Protein AF-A0A978S138-F1 (afdb_monomer)

Mean predicted aligned error: 17.94 Å

Sequence (225 aa):
MASTPKACGDDLESTIGQMLPQLPAYANRAFHRRRPPQEPYTPTYVILAGKPEFEPLPIGDWGTGGSVGSVGSVGSVGSNLPPLPPPPTPLPPPPLPPTLPVLPPYPVDMRVPQWSGGTSVPRSSEAEPPSPSPPRVPTGETGEPQQAFITTLERQYTPNGVVFLQRFHWLFLTKVADGWELVQMFSIQGPTQAGQPPTPPEESRDSFIGEAIRSWLQDCRSQSQ

Radius of gyration: 27.27 Å; Cα contacts (8 Å, |Δi|>4): 266; chains: 1; bounding box: 67×90×44 Å

Nearest PDB structures (foldseek):
  6of9-assembly1_F-2  TM=4.956E-01  e=4.870E-01  Chlamydomonas reinhardtii
  3e99-assembly1_A  TM=6.982E-01  e=9.010E+00  Burkholderia mallei ATCC 23344
  5mn2-assembly2_C  TM=5.214E-01  e=6.690E+00  synthetic construct
  6yr8-assembly1_B  TM=5.523E-01  e=7.998E+00  Homo sapiens

Solvent-accessible surface area (backbone atoms only — not comparable to full-atom values): 14635 Å² total; per-residue (Å²): 134,84,77,74,80,67,65,57,37,98,48,68,67,52,35,50,66,63,41,36,84,48,42,29,62,37,22,39,52,34,40,65,73,63,63,66,96,68,73,94,79,61,55,64,38,49,73,43,51,51,78,73,44,68,72,81,76,81,78,69,78,88,77,72,89,81,77,89,75,83,78,78,91,73,82,93,73,84,88,81,76,78,82,77,78,79,79,80,77,82,75,80,80,77,81,79,76,80,82,72,81,81,75,78,81,78,83,87,76,82,80,76,81,84,85,81,81,91,74,89,75,81,86,70,82,83,71,78,76,81,73,81,72,74,81,78,72,76,91,56,94,64,43,78,74,41,62,41,35,40,36,36,40,32,43,34,50,48,98,91,44,81,47,73,45,46,37,39,36,44,38,31,32,26,51,50,99,73,41,62,43,76,78,46,27,36,32,28,48,51,55,85,48,94,90,50,74,63,48,76,77,37,88,32,43,88,36,42,58,30,44,15,52,46,50,50,42,50,55,33,41,66,62,63,112

Structure (mmCIF, N/CA/C/O backbone):
data_AF-A0A978S138-F1
#
_entry.id   AF-A0A978S138-F1
#
loop_
_atom_site.group_PDB
_atom_site.id
_atom_site.type_symbol
_atom_site.label_atom_id
_atom_site.label_alt_id
_atom_site.label_comp_id
_atom_site.label_asym_id
_atom_site.label_entity_id
_atom_site.label_seq_id
_atom_site.pdbx_PDB_ins_code
_atom_site.Cartn_x
_atom_site.Cartn_y
_atom_site.Cartn_z
_atom_site.occupancy
_atom_site.B_iso_or_equiv
_atom_site.auth_seq_id
_atom_site.auth_comp_id
_atom_site.auth_asym_id
_atom_site.auth_atom_id
_atom_site.pdbx_PDB_model_num
ATOM 1 N N . MET A 1 1 ? 17.088 -8.341 20.989 1.00 32.94 1 MET A N 1
ATOM 2 C CA . MET A 1 1 ? 16.383 -7.074 21.271 1.00 32.94 1 MET A CA 1
ATOM 3 C C . MET A 1 1 ? 14.915 -7.325 20.985 1.00 32.94 1 MET A C 1
ATOM 5 O O . MET A 1 1 ? 14.590 -7.625 19.845 1.00 32.94 1 MET A O 1
ATOM 9 N N . ALA A 1 2 ? 14.075 -7.372 22.019 1.00 35.91 2 ALA A N 1
ATOM 10 C CA . ALA A 1 2 ? 12.653 -7.656 21.863 1.00 35.91 2 ALA A CA 1
ATOM 11 C C . ALA A 1 2 ? 11.969 -6.432 21.241 1.00 35.91 2 ALA A C 1
ATOM 13 O O . ALA A 1 2 ? 12.009 -5.347 21.816 1.00 35.91 2 ALA A O 1
ATOM 14 N N . SER A 1 3 ? 11.406 -6.609 20.045 1.00 43.44 3 SER A N 1
ATOM 15 C CA . SER A 1 3 ? 10.458 -5.666 19.453 1.00 43.44 3 SER A CA 1
ATOM 16 C C . SER A 1 3 ? 9.286 -5.539 20.418 1.00 43.44 3 SER A C 1
ATOM 18 O O . SER A 1 3 ? 8.632 -6.540 20.703 1.00 43.44 3 SER A O 1
ATOM 20 N N . THR A 1 4 ? 9.035 -4.345 20.945 1.00 48.78 4 THR A N 1
ATOM 21 C CA . THR A 1 4 ? 7.819 -4.054 21.708 1.00 48.78 4 THR A CA 1
ATOM 22 C C . THR A 1 4 ? 6.594 -4.466 20.882 1.00 48.78 4 THR A C 1
ATOM 24 O O . THR A 1 4 ? 6.585 -4.216 19.671 1.00 48.78 4 THR A O 1
ATOM 27 N N . PRO A 1 5 ? 5.580 -5.114 21.487 1.00 48.50 5 PRO A N 1
ATOM 28 C CA . PRO A 1 5 ? 4.337 -5.408 20.792 1.00 48.50 5 PRO A CA 1
ATOM 29 C C . PRO A 1 5 ? 3.705 -4.072 20.413 1.00 48.50 5 PRO A C 1
ATOM 31 O O . PRO A 1 5 ? 3.407 -3.235 21.268 1.00 48.50 5 PRO A O 1
ATOM 34 N N . LYS A 1 6 ? 3.602 -3.824 19.110 1.00 56.72 6 LYS A N 1
ATOM 35 C CA . LYS A 1 6 ? 2.987 -2.608 18.605 1.00 56.72 6 LYS A CA 1
ATOM 36 C C . LYS A 1 6 ? 1.482 -2.822 18.713 1.00 56.72 6 LYS A C 1
ATOM 38 O O . LYS A 1 6 ? 0.931 -3.604 17.947 1.00 56.72 6 LYS A O 1
ATOM 43 N N . ALA A 1 7 ? 0.848 -2.193 19.700 1.00 64.94 7 ALA A N 1
ATOM 44 C CA . ALA A 1 7 ? -0.607 -2.160 19.770 1.00 64.94 7 ALA A CA 1
ATOM 45 C C . ALA A 1 7 ? -1.143 -1.645 18.426 1.00 64.94 7 ALA A C 1
ATOM 47 O O . ALA A 1 7 ? -0.632 -0.641 17.908 1.00 64.94 7 ALA A O 1
ATOM 48 N N . CYS A 1 8 ? -2.131 -2.336 17.851 1.00 75.12 8 CYS A N 1
ATOM 49 C CA . CYS A 1 8 ? -2.844 -1.806 16.695 1.00 75.12 8 CYS A CA 1
ATOM 50 C C . CYS A 1 8 ? -3.391 -0.439 17.048 1.00 75.12 8 CYS A C 1
ATOM 52 O O . CYS A 1 8 ? -4.001 -0.289 18.101 1.00 75.12 8 CYS A O 1
ATOM 54 N N . GLY A 1 9 ? -3.117 0.551 16.200 1.00 73.81 9 GLY A N 1
ATOM 55 C CA . GLY A 1 9 ? -3.527 1.923 16.465 1.00 73.81 9 GLY A CA 1
ATOM 56 C C . GLY A 1 9 ? -5.018 2.014 16.793 1.00 73.81 9 GLY A C 1
ATOM 57 O O . GLY A 1 9 ? -5.844 1.394 16.123 1.00 73.81 9 GLY A O 1
ATOM 58 N N . ASP A 1 10 ? -5.354 2.811 17.809 1.00 80.94 10 ASP A N 1
ATOM 59 C CA . ASP A 1 10 ? -6.745 3.049 18.213 1.00 80.94 10 ASP A CA 1
ATOM 60 C C . ASP A 1 10 ? -7.540 3.783 17.115 1.00 80.94 10 ASP A C 1
ATOM 62 O O . ASP A 1 10 ? -8.762 3.625 16.984 1.00 80.94 10 ASP A O 1
ATOM 66 N N . ASP A 1 11 ? -6.838 4.573 16.303 1.00 89.88 11 ASP A N 1
ATOM 67 C CA . ASP A 1 11 ? -7.345 5.348 15.176 1.00 89.88 11 ASP A CA 1
ATOM 68 C C . ASP A 1 11 ? -6.735 4.901 13.829 1.00 89.88 11 ASP A C 1
ATOM 70 O O . ASP A 1 11 ? -5.778 4.112 13.761 1.00 89.88 11 ASP A O 1
ATOM 74 N N . LEU A 1 12 ? -7.334 5.382 12.734 1.00 91.75 12 LEU A N 1
ATOM 75 C CA . LEU A 1 12 ? -6.954 5.000 11.376 1.00 91.75 12 LEU A CA 1
ATOM 76 C C . LEU A 1 12 ? -5.556 5.506 11.008 1.00 91.75 12 LEU A C 1
ATOM 78 O O . LEU A 1 12 ? -4.779 4.764 10.407 1.00 91.75 12 LEU A O 1
ATOM 82 N N . GLU A 1 13 ? -5.230 6.748 11.358 1.00 91.38 13 GLU A N 1
ATOM 83 C CA . GLU A 1 13 ? -3.964 7.378 10.988 1.00 91.38 13 GLU A CA 1
ATOM 84 C C . GLU A 1 13 ? -2.793 6.639 11.629 1.00 91.38 13 GLU A C 1
ATOM 86 O O . GLU A 1 13 ? -1.847 6.253 10.934 1.00 91.38 13 GLU A O 1
ATOM 91 N N . SER A 1 14 ? -2.906 6.348 12.927 1.00 91.50 14 SER A N 1
ATOM 92 C CA . SER A 1 14 ? -1.957 5.510 13.647 1.00 91.50 14 SER A CA 1
ATOM 93 C C . SER A 1 14 ? -1.805 4.173 12.935 1.00 91.50 14 SER A C 1
ATOM 95 O O . SER A 1 14 ? -0.698 3.840 12.515 1.00 91.50 14 SER A O 1
ATOM 97 N N . THR A 1 15 ? -2.907 3.454 12.691 1.00 92.31 15 THR A N 1
ATOM 98 C CA . THR A 1 15 ? -2.910 2.135 12.033 1.00 92.31 15 THR A CA 1
ATOM 99 C C . THR A 1 15 ? -2.188 2.146 10.684 1.00 92.31 15 THR A C 1
ATOM 101 O O . THR A 1 15 ? -1.271 1.348 10.468 1.00 92.31 15 THR A O 1
ATOM 104 N N . ILE A 1 16 ? -2.535 3.074 9.790 1.00 94.12 16 ILE A N 1
ATOM 105 C CA . ILE A 1 16 ? -1.897 3.200 8.474 1.00 94.12 16 ILE A CA 1
ATOM 106 C C . ILE A 1 16 ? -0.415 3.574 8.624 1.00 94.12 16 ILE A C 1
ATOM 108 O O . ILE A 1 16 ? 0.439 2.978 7.963 1.00 94.12 16 ILE A O 1
ATOM 112 N N . GLY A 1 17 ? -0.078 4.476 9.548 1.00 92.69 17 GLY A N 1
ATOM 113 C CA . GLY A 1 17 ? 1.304 4.828 9.874 1.00 92.69 17 GLY A CA 1
ATOM 114 C C . GLY A 1 17 ? 2.130 3.637 10.373 1.00 92.69 17 GLY A C 1
ATOM 115 O O . GLY A 1 17 ? 3.330 3.553 10.104 1.00 92.69 17 GLY A O 1
ATOM 116 N N . GLN A 1 18 ? 1.508 2.667 11.053 1.00 92.62 18 GLN A N 1
ATOM 117 C CA . GLN A 1 18 ? 2.182 1.426 11.439 1.00 92.62 18 GLN A CA 1
ATOM 118 C C . GLN A 1 18 ? 2.338 0.429 10.290 1.00 92.62 18 GLN A C 1
ATOM 120 O O . GLN A 1 18 ? 3.339 -0.293 10.257 1.00 92.62 18 GLN A O 1
ATOM 125 N N . MET A 1 19 ? 1.361 0.394 9.385 1.00 94.50 19 MET A N 1
ATOM 126 C CA . MET A 1 19 ? 1.304 -0.519 8.248 1.00 94.50 19 MET A CA 1
ATOM 127 C C . MET A 1 19 ? 2.341 -0.180 7.182 1.00 94.50 19 MET A C 1
ATOM 129 O O . MET A 1 19 ? 3.038 -1.071 6.698 1.00 94.50 19 MET A O 1
ATOM 133 N N . LEU A 1 20 ? 2.457 1.096 6.809 1.00 94.81 20 LEU A N 1
ATOM 134 C CA . LEU A 1 20 ? 3.225 1.523 5.635 1.00 94.81 20 LEU A CA 1
ATOM 135 C C . LEU A 1 20 ? 4.685 1.045 5.616 1.00 94.81 20 LEU A C 1
ATOM 137 O O . LEU A 1 20 ? 5.102 0.511 4.587 1.00 94.81 20 LEU A O 1
ATOM 141 N N . PRO A 1 21 ? 5.459 1.122 6.718 1.00 94.25 21 PRO A N 1
ATOM 142 C CA . PRO A 1 21 ? 6.831 0.612 6.725 1.00 94.25 21 PRO A CA 1
ATOM 143 C C . PRO A 1 21 ? 6.925 -0.905 6.502 1.00 94.25 21 PRO A C 1
ATOM 145 O O . PRO A 1 21 ? 7.943 -1.398 6.025 1.00 94.25 21 PRO A O 1
ATOM 148 N N . GLN A 1 22 ? 5.878 -1.656 6.857 1.00 95.06 22 GLN A N 1
ATOM 149 C CA . GLN A 1 22 ? 5.835 -3.116 6.736 1.00 95.06 22 GLN A CA 1
ATOM 150 C C . GLN A 1 22 ? 5.186 -3.587 5.430 1.00 95.06 22 GLN A C 1
ATOM 152 O O . GLN A 1 22 ? 5.375 -4.741 5.032 1.00 95.06 22 GLN A O 1
ATOM 157 N N . LEU A 1 23 ? 4.448 -2.709 4.746 1.00 95.94 23 LEU A N 1
ATOM 158 C CA . LEU A 1 23 ? 3.699 -3.041 3.540 1.00 95.94 23 LEU A CA 1
ATOM 159 C C . LEU A 1 23 ? 4.567 -3.684 2.442 1.00 95.94 23 LEU A C 1
ATOM 161 O O . LEU A 1 23 ? 4.123 -4.697 1.902 1.00 95.94 23 LEU A O 1
ATOM 165 N N . PRO A 1 24 ? 5.804 -3.225 2.144 1.00 96.31 24 PRO A N 1
ATOM 166 C CA . PRO A 1 24 ? 6.654 -3.893 1.156 1.00 96.31 24 PRO A CA 1
ATOM 167 C C . PRO A 1 24 ? 6.906 -5.375 1.473 1.00 96.31 24 PRO A C 1
ATOM 169 O O . PRO A 1 24 ? 6.815 -6.230 0.592 1.00 96.31 24 PRO A O 1
ATOM 172 N N . ALA A 1 25 ? 7.166 -5.709 2.741 1.00 95.88 25 ALA A N 1
ATOM 173 C CA . ALA A 1 25 ? 7.417 -7.088 3.155 1.00 95.88 25 ALA A CA 1
ATOM 174 C C . ALA A 1 25 ? 6.161 -7.963 3.011 1.00 95.88 25 ALA A C 1
ATOM 176 O O . ALA A 1 25 ? 6.232 -9.070 2.470 1.00 95.88 25 ALA A O 1
ATOM 177 N N . TYR A 1 26 ? 5.002 -7.456 3.441 1.00 96.56 26 TYR A N 1
ATOM 178 C CA . TYR A 1 26 ? 3.725 -8.160 3.302 1.00 96.56 26 TYR A CA 1
ATOM 179 C C . TYR A 1 26 ? 3.315 -8.330 1.834 1.00 96.56 26 TYR A C 1
ATOM 181 O O . TYR A 1 26 ? 2.866 -9.411 1.452 1.00 96.56 26 TYR A O 1
ATOM 189 N N . ALA A 1 27 ? 3.525 -7.310 0.999 1.00 95.50 27 ALA A N 1
ATOM 190 C CA . ALA A 1 27 ? 3.212 -7.337 -0.428 1.00 95.50 27 ALA A CA 1
ATOM 191 C C . ALA A 1 27 ? 4.057 -8.358 -1.181 1.00 95.50 27 ALA A C 1
ATOM 193 O O . ALA A 1 27 ? 3.517 -9.193 -1.905 1.00 95.50 27 ALA A O 1
ATOM 194 N N . ASN A 1 28 ? 5.367 -8.371 -0.940 1.00 96.00 28 ASN A N 1
ATOM 195 C CA . ASN A 1 28 ? 6.260 -9.332 -1.582 1.00 96.00 28 ASN A CA 1
ATOM 196 C C . ASN A 1 28 ? 5.950 -10.772 -1.128 1.00 96.00 28 ASN A C 1
ATOM 198 O O . ASN A 1 28 ? 5.987 -11.704 -1.932 1.00 96.00 28 ASN A O 1
ATOM 202 N N . ARG A 1 29 ? 5.545 -10.963 0.138 1.00 94.06 29 ARG A N 1
ATOM 203 C CA . ARG A 1 29 ? 5.058 -12.254 0.647 1.00 94.06 29 ARG A CA 1
ATOM 204 C C . ARG A 1 29 ? 3.770 -12.700 -0.053 1.00 94.06 29 ARG A C 1
ATOM 206 O O . ARG A 1 29 ? 3.692 -13.848 -0.483 1.00 94.06 29 ARG A O 1
ATOM 213 N N . ALA A 1 30 ? 2.780 -11.816 -0.170 1.00 93.75 30 ALA A N 1
ATOM 214 C CA . ALA A 1 30 ? 1.509 -12.108 -0.835 1.00 93.75 30 ALA A CA 1
ATOM 215 C C . ALA A 1 30 ? 1.708 -12.424 -2.325 1.00 93.75 30 ALA A C 1
ATOM 217 O O . ALA A 1 30 ? 1.168 -13.406 -2.831 1.00 93.75 30 ALA A O 1
ATOM 218 N N . PHE A 1 31 ? 2.555 -11.657 -3.014 1.00 90.62 31 PHE A N 1
ATOM 219 C CA . PHE A 1 31 ? 2.887 -11.891 -4.418 1.00 90.62 31 PHE A CA 1
ATOM 220 C C . PHE A 1 31 ? 3.490 -13.286 -4.638 1.00 90.62 31 PHE A C 1
ATOM 222 O O . PHE A 1 31 ? 3.041 -14.032 -5.507 1.00 90.62 31 PHE A O 1
ATOM 229 N N . HIS A 1 32 ? 4.451 -13.690 -3.801 1.00 88.06 32 HIS A N 1
ATOM 230 C CA . HIS A 1 32 ? 5.067 -15.013 -3.908 1.00 88.06 32 HIS A CA 1
ATOM 231 C C . HIS A 1 32 ? 4.126 -16.168 -3.553 1.00 88.06 32 HIS A C 1
ATOM 233 O O . HIS A 1 32 ? 4.251 -17.242 -4.139 1.00 88.06 32 HIS A O 1
ATOM 239 N N . ARG A 1 33 ? 3.166 -15.959 -2.644 1.00 88.50 33 ARG A N 1
ATOM 240 C CA . ARG A 1 33 ? 2.129 -16.957 -2.326 1.00 88.50 33 ARG A CA 1
ATOM 241 C C . ARG A 1 33 ? 1.158 -17.183 -3.484 1.00 88.50 33 ARG A C 1
ATOM 243 O O . ARG A 1 33 ? 0.687 -18.298 -3.667 1.00 88.50 33 ARG A O 1
ATOM 250 N N . ARG A 1 34 ? 0.886 -16.140 -4.270 1.00 78.88 34 ARG A N 1
ATOM 251 C CA . ARG A 1 34 ? -0.081 -16.147 -5.378 1.00 78.88 34 ARG A CA 1
ATOM 252 C C . ARG A 1 34 ? 0.453 -16.676 -6.706 1.00 78.88 34 ARG A C 1
ATOM 254 O O . ARG A 1 34 ? -0.301 -16.676 -7.673 1.00 78.88 34 ARG A O 1
ATOM 261 N N . ARG A 1 35 ? 1.726 -17.080 -6.788 1.00 72.62 35 ARG A N 1
ATOM 262 C CA . ARG A 1 35 ? 2.385 -17.463 -8.047 1.00 72.62 35 ARG A CA 1
ATOM 263 C C . ARG A 1 35 ? 1.545 -18.495 -8.831 1.00 72.62 35 ARG A C 1
ATOM 265 O O . ARG A 1 35 ? 1.478 -19.648 -8.398 1.00 72.62 35 ARG A O 1
ATOM 272 N N . PRO A 1 36 ? 0.957 -18.129 -9.988 1.00 64.50 36 PRO A N 1
ATOM 273 C CA . PRO A 1 36 ? 0.254 -19.084 -10.832 1.00 64.50 36 PRO A CA 1
ATOM 274 C C . PRO A 1 36 ? 1.260 -20.084 -11.431 1.00 64.50 36 PRO A C 1
ATOM 276 O O . PRO A 1 36 ? 2.378 -19.685 -11.772 1.00 64.50 36 PRO A O 1
ATOM 279 N N . PRO A 1 37 ? 0.903 -21.372 -11.585 1.00 59.28 37 PRO A N 1
ATOM 280 C CA . PRO A 1 37 ? 1.782 -22.365 -12.204 1.00 59.28 37 PRO A CA 1
ATOM 281 C C . PRO A 1 37 ? 2.051 -22.125 -13.698 1.00 59.28 37 PRO A C 1
ATOM 283 O O . PRO A 1 37 ? 3.046 -22.628 -14.214 1.00 59.28 37 PRO A O 1
ATOM 286 N N . GLN A 1 38 ? 1.172 -21.393 -14.392 1.00 56.16 38 GLN A N 1
ATOM 287 C CA . GLN A 1 38 ? 1.240 -21.123 -15.832 1.00 56.16 38 GLN A CA 1
ATOM 288 C C . GLN A 1 38 ? 0.807 -19.684 -16.152 1.00 56.16 38 GLN A C 1
ATOM 290 O O . GLN A 1 38 ? 0.068 -19.103 -15.363 1.00 56.16 38 GLN A O 1
ATOM 295 N N . GLU A 1 39 ? 1.252 -19.175 -17.312 1.00 57.72 39 GLU A N 1
ATOM 296 C CA . GLU A 1 39 ? 1.232 -17.782 -17.826 1.00 57.72 39 GLU A CA 1
ATOM 297 C C . GLU A 1 39 ? 2.504 -16.970 -17.503 1.00 57.72 39 GLU A C 1
ATOM 299 O O . GLU A 1 39 ? 3.172 -17.247 -16.499 1.00 57.72 39 GLU A O 1
ATOM 304 N N . PRO A 1 40 ? 2.916 -16.017 -18.372 1.00 63.81 40 PRO A N 1
ATOM 305 C CA . PRO A 1 40 ? 4.156 -15.274 -18.197 1.00 63.81 40 PRO A CA 1
ATOM 306 C C . PRO A 1 40 ? 4.142 -14.541 -16.855 1.00 63.81 40 PRO A C 1
ATOM 308 O O . PRO A 1 40 ? 3.447 -13.552 -16.640 1.00 63.81 40 PRO A O 1
ATOM 311 N N . TYR A 1 41 ? 4.935 -15.069 -15.930 1.00 73.75 41 TYR A N 1
ATOM 312 C CA . TYR A 1 41 ? 5.135 -14.510 -14.609 1.00 73.75 41 TYR A CA 1
ATOM 313 C C . TYR A 1 41 ? 6.074 -13.317 -14.738 1.00 73.75 41 TYR A C 1
ATOM 315 O O . TYR A 1 41 ? 7.274 -13.505 -14.929 1.00 73.75 41 TYR A O 1
ATOM 323 N N . THR A 1 42 ? 5.532 -12.105 -14.640 1.00 83.81 42 THR A N 1
ATOM 324 C CA . THR A 1 42 ? 6.316 -10.873 -14.489 1.00 83.81 42 THR A CA 1
ATOM 325 C C . THR A 1 42 ? 6.553 -10.661 -12.995 1.00 83.81 42 THR A C 1
ATOM 327 O O . THR A 1 42 ? 5.610 -10.292 -12.294 1.00 83.81 42 THR A O 1
ATOM 330 N N . PRO A 1 43 ? 7.761 -10.923 -12.457 1.00 86.56 43 PRO A N 1
ATOM 331 C CA . PRO A 1 43 ? 8.030 -10.706 -11.045 1.00 86.56 43 PRO A CA 1
ATOM 332 C C . PRO A 1 43 ? 7.851 -9.226 -10.698 1.00 86.56 43 PRO A C 1
ATOM 334 O O . PRO A 1 43 ? 8.533 -8.372 -11.270 1.00 86.56 43 PRO A O 1
ATOM 337 N N . THR A 1 44 ? 6.972 -8.944 -9.741 1.00 89.75 44 THR A N 1
ATOM 338 C CA . THR A 1 44 ? 6.676 -7.597 -9.250 1.00 89.75 44 THR A CA 1
ATOM 339 C C . THR A 1 44 ? 7.025 -7.516 -7.775 1.00 89.75 44 THR A C 1
ATOM 341 O O . THR A 1 44 ? 6.644 -8.384 -6.992 1.00 89.75 44 THR A O 1
ATOM 344 N N . TYR A 1 45 ? 7.751 -6.467 -7.397 1.00 92.44 45 TYR A N 1
ATOM 345 C CA . TYR A 1 45 ? 8.140 -6.214 -6.015 1.00 92.44 45 TYR A CA 1
ATOM 346 C C . TYR A 1 45 ? 7.754 -4.802 -5.609 1.00 92.44 45 TYR A C 1
ATOM 348 O O . TYR A 1 45 ? 8.114 -3.845 -6.294 1.00 92.44 45 TYR A O 1
ATOM 356 N N . VAL A 1 46 ? 7.097 -4.665 -4.460 1.00 94.25 46 VAL A N 1
ATOM 357 C CA . VAL A 1 46 ? 6.909 -3.361 -3.820 1.00 94.25 46 VAL A CA 1
ATOM 358 C C . VAL A 1 46 ? 8.220 -2.992 -3.140 1.00 94.25 46 VAL A C 1
ATOM 360 O O . VAL A 1 46 ? 8.752 -3.762 -2.336 1.00 94.25 46 VAL A O 1
ATOM 363 N N . ILE A 1 47 ? 8.754 -1.824 -3.490 1.00 93.06 47 ILE A N 1
ATOM 364 C CA . ILE A 1 47 ? 9.994 -1.285 -2.923 1.00 93.06 47 ILE A CA 1
ATOM 365 C C . ILE A 1 47 ? 9.672 -0.346 -1.767 1.00 93.06 47 ILE A C 1
ATOM 367 O O . ILE A 1 47 ? 10.304 -0.413 -0.716 1.00 93.06 47 ILE A O 1
ATOM 371 N N . LEU A 1 48 ? 8.696 0.535 -1.974 1.00 91.88 48 LEU A N 1
ATOM 372 C CA . LEU A 1 48 ? 8.360 1.601 -1.045 1.00 91.88 48 LEU A CA 1
ATOM 373 C C . LEU A 1 48 ? 6.846 1.789 -0.997 1.00 91.88 48 LEU A C 1
ATOM 375 O O . LEU A 1 48 ? 6.173 1.691 -2.024 1.00 91.88 48 LEU A O 1
ATOM 379 N N . ALA A 1 49 ? 6.347 2.114 0.190 1.00 88.44 49 ALA A N 1
ATOM 380 C CA . ALA A 1 49 ? 5.036 2.707 0.381 1.00 88.44 49 ALA A CA 1
ATOM 381 C C . ALA A 1 49 ? 5.233 4.163 0.831 1.00 88.44 49 ALA A C 1
ATOM 383 O O . ALA A 1 49 ? 5.981 4.430 1.773 1.00 88.44 49 ALA A O 1
ATOM 384 N N . GLY A 1 50 ? 4.636 5.096 0.095 1.00 83.94 50 GLY A N 1
ATOM 385 C CA . GLY A 1 50 ? 4.710 6.529 0.354 1.00 83.94 50 GLY A CA 1
ATOM 386 C C . GLY A 1 50 ? 3.904 6.951 1.581 1.00 83.94 50 GLY A C 1
ATOM 387 O O . GLY A 1 50 ? 3.211 6.146 2.201 1.00 83.94 50 GLY A O 1
ATOM 388 N N . LYS A 1 51 ? 3.999 8.241 1.920 1.00 83.50 51 LYS A N 1
ATOM 389 C CA . LYS A 1 51 ? 3.219 8.857 3.000 1.00 83.50 51 LYS A CA 1
ATOM 390 C C . LYS A 1 51 ? 1.711 8.695 2.721 1.00 83.50 51 LYS A C 1
ATOM 392 O O . LYS A 1 51 ? 1.320 8.828 1.559 1.00 83.50 51 LYS A O 1
ATOM 397 N N . PRO A 1 52 ? 0.882 8.402 3.741 1.00 86.00 52 PRO A N 1
ATOM 398 C CA . PRO A 1 52 ? -0.554 8.351 3.547 1.00 86.00 52 PRO A CA 1
ATOM 399 C C . PRO A 1 52 ? -1.128 9.767 3.511 1.00 86.00 52 PRO A C 1
ATOM 401 O O . PRO A 1 52 ? -0.681 10.640 4.256 1.00 86.00 52 PRO A O 1
ATOM 404 N N . GLU A 1 53 ? -2.144 9.959 2.682 1.00 81.50 53 GLU A N 1
ATOM 405 C CA . GLU A 1 53 ? -3.019 11.128 2.727 1.00 81.50 53 GLU A CA 1
ATOM 406 C C . GLU A 1 53 ? -4.413 10.660 3.172 1.00 81.50 53 GLU A C 1
ATOM 408 O O . GLU A 1 53 ? -4.819 9.536 2.870 1.00 81.50 53 GLU A O 1
ATOM 413 N N . PHE A 1 54 ? -5.138 11.489 3.921 1.00 83.00 54 PHE A N 1
ATOM 414 C CA . PHE A 1 54 ? -6.484 11.169 4.440 1.00 83.00 54 PHE A CA 1
ATOM 415 C C . PHE A 1 54 ? -7.549 12.146 3.933 1.00 83.00 54 PHE A C 1
ATOM 417 O O . PHE A 1 54 ? -8.749 11.874 3.997 1.00 83.00 54 PHE A O 1
ATOM 424 N N . GLU A 1 55 ? -7.104 13.270 3.376 1.00 74.06 55 GLU A N 1
ATOM 425 C CA . GLU A 1 55 ? -7.966 14.217 2.692 1.00 74.06 55 GLU A CA 1
ATOM 426 C C . GLU A 1 55 ? -8.343 13.663 1.312 1.00 74.06 55 GLU A C 1
ATOM 428 O O . GLU A 1 55 ? -7.482 13.119 0.611 1.00 74.06 55 GLU A O 1
ATOM 433 N N . PRO A 1 56 ? -9.620 13.769 0.899 1.00 62.44 56 PRO A N 1
ATOM 434 C CA . PRO A 1 56 ? -10.015 13.379 -0.443 1.00 62.44 56 PRO A CA 1
ATOM 435 C C . PRO A 1 56 ? -9.196 14.175 -1.457 1.00 62.44 56 PRO A C 1
ATOM 437 O O . PRO A 1 56 ? -9.192 15.406 -1.427 1.00 62.44 56 PRO A O 1
ATOM 440 N N . LEU A 1 57 ? -8.510 13.464 -2.360 1.00 58.38 57 LEU A N 1
ATOM 441 C CA . LEU A 1 57 ? -7.792 14.107 -3.455 1.00 58.38 57 LEU A CA 1
ATOM 442 C C . LEU A 1 57 ? -8.766 15.040 -4.188 1.00 58.38 57 LEU A C 1
ATOM 444 O O . LEU A 1 57 ? -9.855 14.582 -4.558 1.00 58.38 57 LEU A O 1
ATOM 448 N N . PRO A 1 58 ? -8.413 16.320 -4.406 1.00 55.84 58 PRO A N 1
ATOM 449 C CA . PRO A 1 58 ? -9.258 17.212 -5.174 1.00 55.84 58 PRO A CA 1
ATOM 450 C C . PRO A 1 58 ? -9.437 16.581 -6.550 1.00 55.84 58 PRO A C 1
ATOM 452 O O . PRO A 1 58 ? -8.473 16.394 -7.295 1.00 55.84 58 PRO A O 1
ATOM 455 N N . ILE A 1 59 ? -10.671 16.193 -6.862 1.00 53.84 59 ILE A N 1
ATOM 456 C CA . ILE A 1 59 ? -11.013 15.693 -8.185 1.00 53.84 59 ILE A CA 1
ATOM 457 C C . ILE A 1 59 ? -10.887 16.909 -9.097 1.00 53.84 59 ILE A C 1
ATOM 459 O O . ILE A 1 59 ? -11.775 17.758 -9.136 1.00 53.84 59 ILE A O 1
ATOM 463 N N . GLY A 1 60 ? -9.735 17.045 -9.754 1.00 49.97 60 GLY A N 1
ATOM 464 C CA . GLY A 1 60 ? -9.567 18.019 -10.819 1.00 49.97 60 GLY A CA 1
ATOM 465 C C . GLY A 1 60 ? -10.675 17.788 -11.836 1.00 49.97 60 GLY A C 1
ATOM 466 O O . GLY A 1 60 ? -10.908 16.647 -12.236 1.00 49.97 60 GLY A O 1
ATOM 467 N N . ASP A 1 61 ? -11.389 18.856 -12.184 1.00 44.38 61 ASP A N 1
ATOM 468 C CA . ASP A 1 61 ? -12.487 18.818 -13.143 1.00 44.38 61 ASP A CA 1
ATOM 469 C C . ASP A 1 61 ? -11.982 18.167 -14.439 1.00 44.38 61 ASP A C 1
ATOM 471 O O . ASP A 1 61 ? -11.080 18.689 -15.104 1.00 44.38 61 ASP A O 1
ATOM 475 N N . TRP A 1 62 ? -12.476 16.966 -14.745 1.00 44.06 62 TRP A N 1
ATOM 476 C CA . TRP A 1 62 ? -12.040 16.180 -15.896 1.00 44.06 62 TRP A CA 1
ATOM 477 C C . TRP A 1 62 ? -12.560 16.840 -17.177 1.00 44.06 62 TRP A C 1
ATOM 479 O O . TRP A 1 62 ? -13.563 16.426 -17.746 1.00 44.06 62 TRP A O 1
ATOM 489 N N . GLY A 1 63 ? -11.852 17.870 -17.639 1.00 46.41 63 GLY A N 1
ATOM 490 C CA . GLY A 1 63 ? -11.999 18.443 -18.970 1.00 46.41 63 GLY A CA 1
ATOM 491 C C . GLY A 1 63 ? -13.250 19.294 -19.183 1.00 46.41 63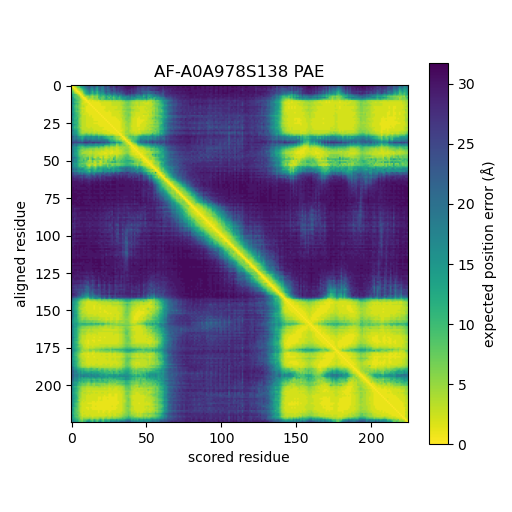 GLY A C 1
ATOM 492 O O . GLY A 1 63 ? -14.100 18.94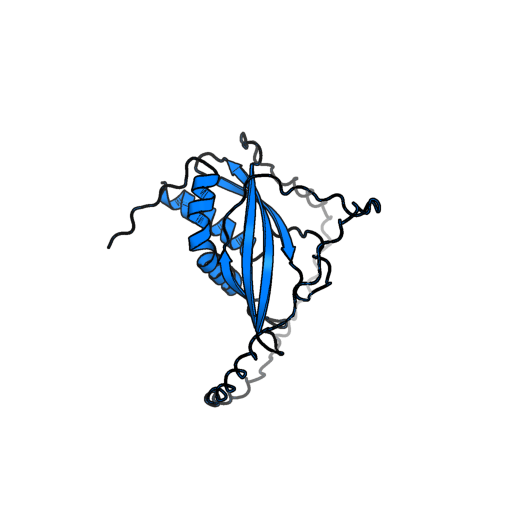1 -19.996 1.00 46.41 63 GLY A O 1
ATOM 493 N N . THR A 1 64 ? -13.293 20.491 -18.598 1.00 40.47 64 THR A N 1
ATOM 494 C CA . THR A 1 64 ? -13.947 21.626 -19.263 1.00 40.47 64 THR A CA 1
ATOM 495 C C . THR A 1 64 ? -12.877 22.608 -19.739 1.00 40.47 64 THR A C 1
ATOM 497 O O . THR A 1 64 ? -12.092 23.165 -18.976 1.00 40.47 64 THR A O 1
ATOM 500 N N . GLY A 1 65 ? -12.760 22.737 -21.062 1.00 51.88 65 GLY A N 1
ATOM 501 C CA . GLY A 1 65 ? -11.862 23.700 -21.686 1.00 51.88 65 GLY A CA 1
ATOM 502 C C . GLY A 1 65 ? -12.303 25.137 -21.397 1.00 51.88 65 GLY A C 1
ATOM 503 O O . GLY A 1 65 ? -13.474 25.471 -21.553 1.00 51.88 65 GLY A O 1
ATOM 504 N N . GLY A 1 66 ? -11.335 25.986 -21.046 1.00 44.97 66 GLY A N 1
ATOM 505 C CA . GLY A 1 66 ? -11.490 27.432 -20.847 1.00 44.97 66 GLY A CA 1
ATOM 506 C C . GLY A 1 66 ? -11.272 27.807 -19.380 1.00 44.97 66 GLY A C 1
ATOM 507 O O . GLY A 1 66 ? -12.090 27.512 -18.529 1.00 44.97 66 GLY A O 1
ATOM 508 N N . SER A 1 67 ? -10.174 28.446 -18.993 1.00 40.62 67 SER A N 1
ATOM 509 C CA . SER A 1 67 ? -9.758 29.744 -19.509 1.00 40.62 67 SER A CA 1
ATOM 510 C C . SER A 1 67 ? -8.244 29.910 -19.403 1.00 40.62 67 SER A C 1
ATOM 512 O O . SER A 1 67 ? -7.634 29.634 -18.370 1.00 40.62 67 SER A O 1
ATOM 514 N N . VAL A 1 68 ? -7.646 30.387 -20.491 1.00 49.28 68 VAL A N 1
ATOM 515 C CA . VAL A 1 68 ? -6.271 30.880 -20.540 1.00 49.28 68 VAL A CA 1
ATOM 516 C C . VAL A 1 68 ? -6.146 32.102 -19.627 1.00 49.28 68 VAL A C 1
ATOM 518 O O . VAL A 1 68 ? -6.465 33.229 -19.999 1.00 49.28 68 VAL A O 1
ATOM 521 N N . GLY A 1 69 ? -5.686 31.866 -18.400 1.00 39.03 69 GLY A N 1
ATOM 522 C CA . GLY A 1 69 ? -5.202 32.911 -17.511 1.00 39.03 69 GLY A CA 1
ATOM 523 C C . GLY A 1 69 ? -3.924 33.512 -18.089 1.00 39.03 69 GLY A C 1
ATOM 524 O O . GLY A 1 69 ? -2.892 32.852 -18.162 1.00 39.03 69 GLY A O 1
ATOM 525 N N . SER A 1 70 ? -4.038 34.759 -18.534 1.00 46.72 70 SER A N 1
ATOM 526 C CA . SER A 1 70 ? -2.977 35.623 -19.041 1.00 46.72 70 SER A CA 1
ATOM 527 C C . SER A 1 70 ? -1.687 35.517 -18.213 1.00 46.72 70 SER A C 1
ATOM 529 O O . SER A 1 70 ? -1.626 36.008 -17.086 1.00 46.72 70 SER A O 1
ATOM 531 N N . VAL A 1 71 ? -0.637 34.920 -18.781 1.00 46.56 71 VAL A N 1
ATOM 532 C CA . VAL A 1 71 ? 0.718 34.988 -18.219 1.00 46.56 71 VAL A CA 1
ATOM 533 C C . VAL A 1 71 ? 1.381 36.285 -18.666 1.00 46.56 71 VAL A C 1
ATOM 535 O O . VAL A 1 71 ? 1.593 36.533 -19.853 1.00 46.56 71 VAL A O 1
ATOM 538 N N . GLY A 1 72 ? 1.663 37.137 -17.682 1.00 38.38 72 GLY A N 1
ATOM 539 C CA . GLY A 1 72 ? 2.450 38.347 -17.846 1.00 38.38 72 GLY A CA 1
ATOM 540 C C . GLY A 1 72 ? 3.858 38.031 -18.347 1.00 38.38 72 GLY A C 1
ATOM 541 O O . GLY A 1 72 ? 4.498 37.071 -17.925 1.00 38.38 72 GLY A O 1
ATOM 542 N N . SER A 1 73 ? 4.311 38.879 -19.263 1.00 45.25 73 SER A N 1
ATOM 543 C CA . SER A 1 73 ? 5.655 38.903 -19.825 1.00 45.25 73 SER A CA 1
ATOM 544 C C . SER A 1 73 ? 6.702 39.046 -18.712 1.00 45.25 73 SER A C 1
ATOM 546 O O . SER A 1 73 ? 6.710 40.047 -17.995 1.00 45.25 73 SER A O 1
ATOM 548 N N . VAL A 1 74 ? 7.588 38.058 -18.568 1.00 47.00 74 VAL A N 1
ATOM 549 C CA . VAL A 1 74 ? 8.793 38.138 -17.730 1.00 47.00 74 VAL A CA 1
ATOM 550 C C . VAL A 1 74 ? 10.027 37.987 -18.609 1.00 47.00 74 VAL A C 1
ATOM 552 O O . VAL A 1 74 ? 10.101 37.122 -19.478 1.00 47.00 74 VAL A O 1
ATOM 555 N N . GLY A 1 75 ? 10.949 38.927 -18.410 1.00 39.69 75 GLY A N 1
ATOM 556 C CA . GLY A 1 75 ? 12.052 39.244 -19.300 1.00 39.69 75 GLY A CA 1
ATOM 557 C C . GLY A 1 75 ? 13.072 38.130 -19.520 1.00 39.69 75 GLY A C 1
ATOM 558 O O . GLY A 1 75 ? 13.311 37.260 -18.688 1.00 39.69 75 GLY A O 1
ATOM 559 N N . SER A 1 76 ? 13.700 38.236 -20.685 1.00 43.69 76 SER A N 1
ATOM 560 C CA . SER A 1 76 ? 14.803 37.419 -21.168 1.00 43.69 76 SER A CA 1
ATOM 561 C C . SER A 1 76 ? 16.020 37.541 -20.241 1.00 43.69 76 SER A C 1
ATOM 563 O O . SER A 1 76 ? 16.678 38.581 -20.214 1.00 43.69 76 SER A O 1
ATOM 565 N N . VAL A 1 77 ? 16.341 36.478 -19.500 1.00 49.75 77 VAL A N 1
ATOM 566 C CA . VAL A 1 77 ? 17.603 36.345 -18.756 1.00 49.75 77 VAL A CA 1
ATOM 567 C C . VAL A 1 77 ? 18.509 35.391 -19.533 1.00 49.75 77 VAL A C 1
ATOM 569 O O . VAL A 1 77 ? 18.116 34.274 -19.862 1.00 49.75 77 VAL A O 1
ATOM 572 N N . GLY A 1 78 ? 19.700 35.878 -19.887 1.00 48.25 78 GLY A N 1
ATOM 573 C CA . GLY A 1 78 ? 20.655 35.208 -20.765 1.00 48.25 78 GLY A CA 1
ATOM 574 C C . GLY A 1 78 ? 21.087 33.827 -20.270 1.00 48.25 78 GLY A C 1
ATOM 575 O O . GLY A 1 78 ? 21.468 33.641 -19.116 1.00 48.25 78 GLY A O 1
ATOM 576 N N . SER A 1 79 ? 21.055 32.861 -21.183 1.00 45.12 79 SER A N 1
ATOM 577 C CA . SER A 1 79 ? 21.516 31.495 -20.973 1.00 45.12 79 SER A CA 1
ATOM 578 C C . SER A 1 79 ? 23.048 31.443 -20.949 1.00 45.12 79 SER A C 1
ATOM 580 O O . SER A 1 79 ? 23.689 31.417 -21.992 1.00 45.12 79 SER A O 1
ATOM 582 N N . ASN A 1 80 ? 23.634 31.395 -19.754 1.00 56.22 80 ASN A N 1
ATOM 583 C CA . ASN A 1 80 ? 24.987 30.878 -19.534 1.00 56.22 80 ASN A CA 1
ATOM 584 C C . ASN A 1 80 ? 24.877 29.669 -18.598 1.00 56.22 80 ASN A C 1
ATOM 586 O O . ASN A 1 80 ? 25.079 29.769 -17.390 1.00 56.22 80 ASN A O 1
ATOM 590 N N . LEU A 1 81 ? 24.472 28.532 -19.166 1.00 58.09 81 LEU A N 1
ATOM 591 C CA . LEU A 1 81 ? 24.506 27.239 -18.486 1.00 58.09 81 LEU A CA 1
ATOM 592 C C . LEU A 1 81 ? 25.907 26.632 -18.667 1.00 58.09 81 LEU A C 1
ATOM 594 O O . LEU A 1 81 ? 26.379 26.553 -19.804 1.00 58.09 81 LEU A O 1
ATOM 598 N N . PRO A 1 82 ? 26.585 26.202 -17.589 1.00 69.81 82 PRO A N 1
ATOM 599 C CA . PRO A 1 82 ? 27.826 25.447 -17.712 1.00 69.81 82 PRO A CA 1
ATOM 600 C C . PRO A 1 82 ? 27.573 24.110 -18.435 1.00 69.81 82 PRO A C 1
ATOM 602 O O . PRO A 1 82 ? 26.473 23.557 -18.332 1.00 69.81 82 PRO A O 1
ATOM 605 N N . PRO A 1 83 ? 28.565 23.576 -19.172 1.00 70.94 83 PRO A N 1
ATOM 606 C CA . PRO A 1 83 ? 28.412 22.317 -19.891 1.00 70.94 83 PRO A CA 1
ATOM 607 C C . PRO A 1 83 ? 28.108 21.168 -18.922 1.00 70.94 83 PRO A C 1
ATOM 609 O O . PRO A 1 83 ? 28.715 21.056 -17.855 1.00 70.94 83 PRO A O 1
ATOM 612 N N . LEU A 1 84 ? 27.155 20.318 -19.312 1.00 67.44 84 LEU A N 1
ATOM 613 C CA . LEU A 1 84 ? 26.766 19.130 -18.557 1.00 67.44 84 LEU A CA 1
ATOM 614 C C . LEU A 1 84 ? 27.968 18.183 -18.382 1.00 67.44 84 LEU A C 1
ATOM 616 O O . LEU A 1 84 ? 28.759 18.027 -19.318 1.00 67.44 84 LEU A O 1
ATOM 620 N N . PRO A 1 85 ? 28.109 17.528 -17.215 1.00 75.50 85 PRO A N 1
ATOM 621 C CA . PRO A 1 85 ? 29.124 16.501 -17.028 1.00 75.50 85 PRO A CA 1
ATOM 622 C C . PRO A 1 85 ? 28.905 15.344 -18.018 1.00 75.50 85 PRO A C 1
ATOM 624 O O . PRO A 1 85 ? 27.758 15.050 -18.375 1.00 75.50 85 PRO A O 1
ATOM 627 N N . PRO A 1 86 ? 29.983 14.677 -18.469 1.00 78.06 86 PRO A N 1
ATOM 628 C CA . PRO A 1 86 ? 29.863 13.539 -19.368 1.00 78.06 86 PRO A CA 1
ATOM 629 C C . PRO A 1 86 ? 29.037 12.422 -18.711 1.00 78.06 86 PRO A C 1
ATOM 631 O O . PRO A 1 86 ? 29.091 12.255 -17.488 1.00 78.06 86 PRO A O 1
ATOM 634 N N . PRO A 1 87 ? 28.271 11.652 -19.504 1.00 76.50 87 PRO A N 1
ATOM 635 C CA . PRO A 1 87 ? 27.474 10.556 -18.976 1.00 76.50 87 PRO A CA 1
ATOM 636 C C . PRO A 1 87 ? 28.375 9.531 -18.267 1.00 76.50 87 PRO A C 1
ATOM 638 O O . PRO A 1 87 ? 29.503 9.297 -18.714 1.00 76.50 87 PRO A O 1
ATOM 641 N N . PRO A 1 88 ? 27.898 8.909 -17.173 1.00 76.31 88 PRO A N 1
ATOM 642 C CA . PRO A 1 88 ? 28.656 7.879 -16.481 1.00 76.31 88 PRO A CA 1
ATOM 643 C C . PRO A 1 88 ? 28.952 6.718 -17.432 1.00 76.31 88 PRO A C 1
ATOM 645 O O . PRO A 1 88 ? 28.092 6.287 -18.205 1.00 76.31 88 PRO A O 1
ATOM 648 N N . THR A 1 89 ? 30.184 6.221 -17.369 1.00 80.50 89 THR A N 1
ATOM 649 C CA . THR A 1 89 ? 30.653 5.086 -18.162 1.00 80.50 89 THR A CA 1
ATOM 650 C C . THR A 1 89 ? 29.717 3.889 -17.957 1.00 80.50 89 THR A C 1
ATOM 652 O O . THR A 1 89 ? 29.389 3.584 -16.805 1.00 80.50 89 THR A O 1
ATOM 655 N N . PRO A 1 90 ? 29.273 3.200 -19.026 1.00 78.31 90 PRO A N 1
ATOM 656 C CA . PRO A 1 90 ? 28.415 2.032 -18.884 1.00 78.31 90 PRO A CA 1
ATOM 657 C C . PRO A 1 90 ? 29.107 0.976 -18.017 1.00 78.31 90 PRO A C 1
ATOM 659 O O . PRO A 1 90 ? 30.272 0.635 -18.236 1.00 78.31 90 PRO A O 1
ATOM 662 N N . LEU A 1 91 ? 28.385 0.487 -17.008 1.00 79.19 91 LEU A N 1
ATOM 663 C CA . LEU A 1 91 ? 28.862 -0.585 -16.141 1.00 79.19 91 LEU A CA 1
ATOM 664 C C . LEU A 1 91 ? 29.125 -1.851 -16.974 1.00 79.19 91 LEU A C 1
ATOM 666 O O . LEU A 1 91 ? 28.385 -2.117 -17.928 1.00 79.19 91 LEU A O 1
ATOM 670 N N . PRO A 1 92 ? 30.151 -2.648 -16.625 1.00 84.25 92 PRO A N 1
ATOM 671 C CA . PRO A 1 92 ? 30.390 -3.921 -17.288 1.00 84.25 92 PRO A CA 1
ATOM 672 C C . PRO A 1 92 ? 29.170 -4.843 -17.125 1.00 84.25 92 PRO A C 1
ATOM 674 O O . PRO A 1 92 ? 28.504 -4.802 -16.084 1.00 84.25 92 PRO A O 1
ATOM 677 N N . PRO A 1 93 ? 28.865 -5.680 -18.134 1.00 79.06 93 PRO A N 1
ATOM 678 C CA . PRO A 1 93 ? 27.764 -6.624 -18.041 1.00 79.06 93 PRO A CA 1
ATOM 679 C C . PRO A 1 93 ? 27.987 -7.577 -16.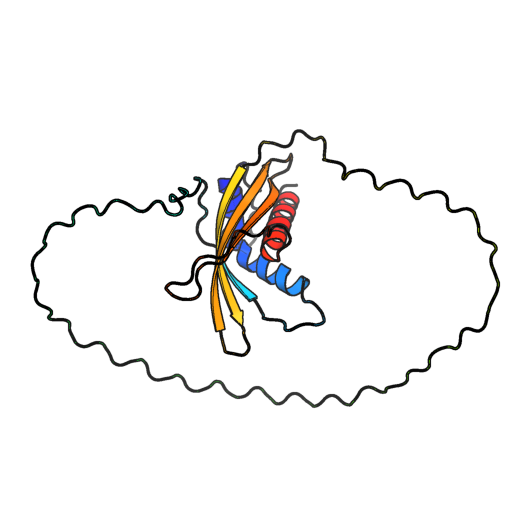856 1.00 79.06 93 PRO A C 1
ATOM 681 O O . PRO A 1 93 ? 29.129 -7.968 -16.588 1.00 79.06 93 PRO A O 1
ATOM 684 N N . PRO A 1 94 ? 26.920 -7.960 -16.134 1.00 79.56 94 PRO A N 1
ATOM 685 C CA . PRO A 1 94 ? 27.036 -8.928 -15.055 1.00 79.56 94 PRO A CA 1
ATOM 686 C C . PRO A 1 94 ? 27.581 -10.264 -15.589 1.00 79.56 94 PRO A C 1
ATOM 688 O O . PRO A 1 94 ? 27.314 -10.619 -16.743 1.00 79.56 94 PRO A O 1
ATOM 691 N N . PRO A 1 95 ? 28.334 -11.021 -14.770 1.00 80.62 95 PRO A N 1
ATOM 692 C CA . PRO A 1 95 ? 28.815 -12.338 -15.158 1.00 80.62 95 PRO A CA 1
ATOM 693 C C . PRO A 1 95 ? 27.635 -13.247 -15.513 1.00 80.62 95 PRO A C 1
ATOM 695 O O . PRO A 1 95 ? 26.599 -13.233 -14.843 1.00 80.62 95 PRO A O 1
ATOM 698 N N . LEU A 1 96 ? 27.801 -14.030 -16.582 1.00 72.06 96 LEU A N 1
ATOM 699 C CA . LEU A 1 96 ? 26.797 -14.993 -17.024 1.00 72.06 96 LEU A CA 1
ATOM 700 C C . LEU A 1 96 ? 26.461 -15.958 -15.874 1.00 72.06 96 LEU A C 1
ATOM 702 O O . LEU A 1 96 ? 27.376 -16.409 -15.177 1.00 72.06 96 LEU A O 1
ATOM 706 N N . PRO A 1 97 ? 25.174 -16.286 -15.660 1.00 72.31 97 PRO A N 1
ATOM 707 C CA . PRO A 1 97 ? 24.800 -17.252 -14.641 1.00 72.31 97 PRO A CA 1
ATOM 708 C C . PRO A 1 97 ? 25.436 -18.617 -14.951 1.00 72.31 97 PRO A C 1
ATOM 710 O O . PRO A 1 97 ? 25.584 -18.972 -16.126 1.00 72.31 97 PRO A O 1
ATOM 713 N N . PRO A 1 98 ? 25.797 -19.401 -13.919 1.00 72.50 98 PRO A N 1
ATOM 714 C CA . PRO A 1 98 ? 26.275 -20.760 -14.121 1.00 72.50 98 PRO A CA 1
ATOM 715 C C . PRO A 1 98 ? 25.216 -21.560 -14.880 1.00 72.50 98 PRO A C 1
ATOM 717 O O . PRO A 1 98 ? 24.029 -21.524 -14.547 1.00 72.50 98 PRO A O 1
ATOM 720 N N . THR A 1 99 ? 25.650 -22.263 -15.924 1.00 68.38 99 THR A N 1
ATOM 721 C CA . THR A 1 99 ? 24.793 -23.122 -16.738 1.00 68.38 99 THR A CA 1
ATOM 722 C C . THR A 1 99 ? 24.145 -24.162 -15.828 1.00 68.38 99 THR A C 1
ATOM 724 O O . THR A 1 99 ? 24.840 -24.982 -15.228 1.00 68.38 99 THR A O 1
ATOM 727 N N . LEU A 1 100 ? 22.819 -24.102 -15.677 1.00 67.06 100 LEU A N 1
ATOM 728 C CA . LEU A 1 100 ? 22.094 -25.104 -14.903 1.00 67.06 100 LEU A CA 1
ATOM 729 C C . LEU A 1 100 ? 22.287 -26.484 -15.550 1.00 67.06 100 LEU A C 1
ATOM 731 O O . LEU A 1 100 ? 22.290 -26.580 -16.782 1.00 67.06 100 LEU A O 1
ATOM 735 N N . PRO A 1 101 ? 22.428 -27.556 -14.751 1.00 61.69 101 PRO A N 1
ATOM 736 C CA . PRO A 1 101 ? 22.455 -28.905 -15.287 1.00 61.69 101 PRO A CA 1
ATOM 737 C C . PRO A 1 101 ? 21.139 -29.183 -16.017 1.00 61.69 101 PRO A C 1
ATOM 739 O O . PRO A 1 101 ? 20.051 -28.962 -15.481 1.00 61.69 101 PRO A O 1
ATOM 742 N N . VAL A 1 102 ? 21.252 -29.660 -17.256 1.00 65.25 102 VAL A N 1
ATOM 743 C CA . VAL A 1 102 ? 20.119 -30.130 -18.054 1.00 65.25 102 VAL A CA 1
ATOM 744 C C . VAL A 1 102 ? 19.463 -31.280 -17.291 1.00 65.25 102 VAL A C 1
ATOM 746 O O . VAL A 1 102 ? 20.088 -32.317 -17.069 1.00 65.25 102 VAL A O 1
ATOM 749 N N . LEU A 1 103 ? 18.219 -31.084 -16.847 1.00 59.31 103 LEU A N 1
ATOM 750 C CA . LEU A 1 103 ? 17.439 -32.153 -16.230 1.00 59.31 103 LEU A CA 1
ATOM 751 C C . LEU A 1 103 ? 17.153 -33.241 -17.279 1.00 59.31 103 LEU A C 1
ATOM 753 O O . LEU A 1 103 ? 16.847 -32.906 -18.427 1.00 59.31 103 LEU A O 1
ATOM 757 N N . PRO A 1 104 ? 17.232 -34.532 -16.914 1.00 61.28 104 PRO A N 1
ATOM 758 C CA . PRO A 1 104 ? 16.840 -35.608 -17.812 1.00 61.28 104 PRO A CA 1
ATOM 759 C C . PRO A 1 104 ? 15.342 -35.503 -18.152 1.00 61.28 104 PRO A C 1
ATOM 761 O O . PRO A 1 104 ? 14.553 -35.041 -17.321 1.00 61.28 104 PRO A O 1
ATOM 764 N N . PRO A 1 105 ? 14.924 -35.933 -19.355 1.00 58.84 105 PRO A N 1
ATOM 765 C CA . PRO A 1 105 ? 13.514 -35.962 -19.718 1.00 58.84 105 PRO A CA 1
ATOM 766 C C . PRO A 1 105 ? 12.742 -36.902 -18.781 1.00 58.84 105 PRO A C 1
ATOM 768 O O . PRO A 1 105 ? 13.182 -38.017 -18.496 1.00 58.84 105 PRO A O 1
ATOM 771 N N . TYR A 1 106 ? 11.586 -36.441 -18.301 1.00 55.50 106 TYR A N 1
ATOM 772 C CA . TYR A 1 106 ? 10.668 -37.245 -17.497 1.00 55.50 106 TYR A CA 1
ATOM 773 C C . TYR A 1 106 ? 10.202 -38.489 -18.277 1.00 55.50 106 TYR A C 1
ATOM 775 O O . TYR A 1 106 ? 9.911 -38.377 -19.472 1.00 55.50 106 TYR A O 1
ATOM 783 N N . PRO A 1 107 ? 10.074 -39.661 -17.629 1.00 53.69 107 PRO A N 1
ATOM 784 C CA . PRO A 1 107 ? 9.457 -40.821 -18.254 1.00 53.69 107 PRO A CA 1
ATOM 785 C C . PRO A 1 107 ? 7.961 -40.564 -18.468 1.00 53.69 107 PRO A C 1
ATOM 787 O O . PRO A 1 107 ? 7.203 -40.323 -17.528 1.00 53.69 107 PRO A O 1
ATOM 790 N N . VAL A 1 108 ? 7.543 -40.619 -19.731 1.00 55.16 108 VAL A N 1
ATOM 791 C CA . VAL A 1 108 ? 6.138 -40.591 -20.141 1.00 55.16 108 VAL A CA 1
ATOM 792 C C . VAL A 1 108 ? 5.586 -42.007 -19.996 1.00 55.16 108 VAL A C 1
ATOM 794 O O . VAL A 1 108 ? 5.517 -42.748 -20.968 1.00 55.16 108 VAL A O 1
ATOM 797 N N . ASP A 1 109 ? 5.223 -42.407 -18.779 1.00 45.56 109 ASP A N 1
ATOM 798 C CA . ASP A 1 109 ? 4.474 -43.650 -18.557 1.00 45.56 109 ASP A CA 1
ATOM 799 C C . ASP A 1 109 ? 3.028 -43.307 -18.184 1.00 45.56 109 ASP A C 1
ATOM 801 O O . ASP A 1 109 ? 2.604 -43.308 -17.029 1.00 45.56 109 ASP A O 1
ATOM 805 N N . MET A 1 110 ? 2.262 -42.926 -19.208 1.00 43.06 110 MET A N 1
ATOM 806 C CA . MET A 1 110 ? 0.816 -42.742 -19.125 1.00 43.06 110 MET A CA 1
ATOM 807 C C . MET A 1 110 ? 0.140 -44.107 -19.331 1.00 43.06 110 MET A C 1
ATOM 809 O O . MET A 1 110 ? -0.328 -44.436 -20.419 1.00 43.06 110 MET A O 1
ATOM 813 N N . ARG A 1 111 ? 0.066 -44.926 -18.275 1.00 46.62 111 ARG A N 1
ATOM 814 C CA . ARG A 1 111 ? -0.925 -46.013 -18.216 1.00 46.62 111 ARG A CA 1
ATOM 815 C C . ARG A 1 111 ? -2.233 -45.460 -17.672 1.00 46.62 111 ARG A C 1
ATOM 817 O O . ARG A 1 111 ? -2.408 -45.292 -16.470 1.00 46.62 111 ARG A O 1
ATOM 824 N N . VAL A 1 112 ? -3.151 -45.192 -18.592 1.00 48.22 112 VAL A N 1
ATOM 825 C CA . VAL A 1 112 ? -4.560 -44.913 -18.310 1.00 48.22 112 VAL A CA 1
ATOM 826 C C . VAL A 1 112 ? -5.212 -46.203 -17.787 1.00 48.22 112 VAL A C 1
ATOM 828 O O . VAL A 1 112 ? -5.164 -47.216 -18.489 1.00 48.22 112 VAL A O 1
ATOM 831 N N . PRO A 1 113 ? -5.831 -46.226 -16.594 1.00 42.06 113 PRO A N 1
ATOM 832 C CA . PRO A 1 113 ? -6.638 -47.367 -16.183 1.00 42.06 113 PRO A CA 1
ATOM 833 C C . PRO A 1 113 ? -7.933 -47.392 -17.006 1.00 42.06 113 PRO A C 1
ATOM 835 O O . PRO A 1 113 ? -8.724 -46.449 -16.957 1.00 42.06 113 PRO A O 1
ATOM 838 N N . GLN A 1 114 ? -8.170 -48.469 -17.761 1.00 47.56 114 GLN A N 1
ATOM 839 C CA . GLN A 1 114 ? -9.475 -48.727 -18.374 1.00 47.56 114 GLN A CA 1
ATOM 840 C C . GLN A 1 114 ? -10.502 -49.043 -17.280 1.00 47.56 114 GLN A C 1
ATOM 842 O O . GLN A 1 114 ? -10.540 -50.146 -16.737 1.00 47.56 114 GLN A O 1
ATOM 847 N N . TRP A 1 115 ? -11.366 -48.075 -16.986 1.00 44.06 115 TRP A N 1
ATOM 848 C CA . TRP A 1 115 ? -12.625 -48.300 -16.283 1.00 44.06 115 TRP A CA 1
ATOM 849 C C . TRP A 1 115 ? -13.568 -49.097 -17.197 1.00 44.06 115 TRP A C 1
ATOM 851 O O . TRP A 1 115 ? -13.917 -48.661 -18.294 1.00 44.06 115 TRP A O 1
ATOM 861 N N . SER A 1 116 ? -13.975 -50.277 -16.739 1.00 47.59 116 SER A N 1
ATOM 862 C CA . SER A 1 116 ? -15.063 -51.071 -17.306 1.00 47.59 116 SER A CA 1
ATOM 863 C C . SER A 1 116 ? -16.109 -51.257 -16.211 1.00 47.59 116 SER A C 1
ATOM 865 O O . SER A 1 116 ? -15.815 -51.793 -15.148 1.00 47.59 116 SER A O 1
ATOM 867 N N . GLY A 1 117 ? -17.320 -50.750 -16.442 1.00 40.66 117 GLY A N 1
ATOM 868 C CA . GLY A 1 117 ? -18.383 -50.794 -15.441 1.00 40.66 117 GLY A CA 1
ATOM 869 C C . GLY A 1 117 ? -19.537 -49.857 -15.762 1.00 40.66 117 GLY A C 1
ATOM 870 O O . GLY A 1 117 ? -19.750 -48.864 -15.076 1.00 40.66 117 GLY A O 1
ATOM 871 N N . GLY A 1 118 ? -20.280 -50.154 -16.828 1.00 42.00 118 GLY A N 1
ATOM 872 C CA . GLY A 1 118 ? -21.593 -49.558 -17.043 1.00 42.00 118 GLY A CA 1
ATOM 873 C C . GLY A 1 118 ? -22.597 -50.198 -16.089 1.00 42.00 118 GLY A C 1
ATOM 874 O O . GLY A 1 118 ? -22.929 -51.367 -16.241 1.00 42.00 118 GLY A O 1
ATOM 875 N N . THR A 1 119 ? -23.081 -49.440 -15.109 1.00 41.66 119 THR A N 1
ATOM 876 C CA . THR A 1 119 ? -24.351 -49.730 -14.435 1.00 41.66 119 THR A CA 1
ATOM 877 C C . THR A 1 119 ? -25.203 -48.477 -14.537 1.00 41.66 119 THR A C 1
ATOM 879 O O . THR A 1 119 ? -24.878 -47.428 -13.988 1.00 41.66 119 THR A O 1
ATOM 882 N N . SER A 1 120 ? -26.269 -48.584 -15.318 1.00 41.31 120 SER A N 1
ATOM 883 C CA . SER A 1 120 ? -27.318 -47.585 -15.460 1.00 41.31 120 SER A CA 1
ATOM 884 C C . SER A 1 120 ? -28.028 -47.377 -14.123 1.00 41.31 120 SER A C 1
ATOM 886 O O . SER A 1 120 ? -28.728 -48.271 -13.647 1.00 41.31 120 SER A O 1
ATOM 888 N N . VAL A 1 121 ? -27.863 -46.192 -13.537 1.00 47.69 121 VAL A N 1
ATOM 889 C CA . VAL A 1 121 ? -28.684 -45.710 -12.420 1.00 47.69 121 VAL A CA 1
ATOM 890 C C . VAL A 1 121 ? -29.930 -45.039 -13.015 1.00 47.69 121 VAL A C 1
ATOM 892 O O . VAL A 1 121 ? -29.787 -44.228 -13.936 1.00 47.69 121 VAL A O 1
ATOM 895 N N . PRO A 1 122 ? -31.153 -45.361 -12.556 1.00 42.66 122 PRO A N 1
ATOM 896 C CA . PRO A 1 122 ? -32.345 -44.667 -13.016 1.00 42.66 122 PRO A CA 1
ATOM 897 C C . PRO A 1 122 ? -32.331 -43.208 -12.544 1.00 42.66 122 PRO A C 1
ATOM 899 O O . PRO A 1 122 ? -31.895 -42.889 -11.440 1.00 42.66 122 PRO A O 1
ATOM 902 N N . ARG A 1 123 ? -32.823 -42.330 -13.421 1.00 43.50 123 ARG A N 1
ATOM 903 C CA . ARG A 1 123 ? -33.023 -40.892 -13.219 1.00 43.50 123 ARG A CA 1
ATOM 904 C C . ARG A 1 123 ? -33.896 -40.643 -11.982 1.00 43.50 123 ARG A C 1
ATOM 906 O O . ARG A 1 123 ? -35.120 -40.689 -12.073 1.00 43.50 123 ARG A O 1
ATOM 913 N N . SER A 1 124 ? -33.258 -40.370 -10.847 1.00 39.41 124 SER A N 1
ATOM 914 C CA . SER A 1 124 ? -33.900 -39.709 -9.713 1.00 39.41 124 SER A CA 1
ATOM 915 C C . SER A 1 124 ? -34.273 -38.290 -10.128 1.00 39.41 124 SER A C 1
ATOM 917 O O . SER A 1 124 ? -33.487 -37.588 -10.761 1.00 39.41 124 SER A O 1
ATOM 919 N N . SER A 1 125 ? -35.502 -37.907 -9.808 1.00 47.44 125 SER A N 1
ATOM 920 C CA . SER A 1 125 ? -36.048 -36.567 -9.969 1.00 47.44 125 SER A CA 1
ATOM 921 C C . SER A 1 125 ? -35.104 -35.514 -9.388 1.00 47.44 125 SER A C 1
ATOM 923 O O . SER A 1 125 ? -34.810 -35.537 -8.193 1.00 47.44 125 SER A O 1
ATOM 925 N N . GLU A 1 126 ? -34.664 -34.602 -10.247 1.00 44.62 126 GLU A N 1
ATOM 926 C CA . GLU A 1 126 ? -33.937 -33.385 -9.902 1.00 44.62 126 GLU A CA 1
ATOM 927 C C . GLU A 1 126 ? -34.843 -32.522 -9.008 1.00 44.62 126 GLU A C 1
ATOM 929 O O . GLU A 1 126 ? -35.782 -31.881 -9.481 1.00 44.62 126 GLU A O 1
ATOM 934 N N . ALA A 1 127 ? -34.619 -32.566 -7.696 1.00 47.81 127 ALA A N 1
ATOM 935 C CA . ALA A 1 127 ? -35.061 -31.494 -6.822 1.00 47.81 127 ALA A CA 1
ATOM 936 C C . ALA A 1 127 ? -34.122 -30.310 -7.076 1.00 47.81 127 ALA A C 1
ATOM 938 O O . ALA A 1 127 ? -32.902 -30.461 -7.001 1.00 47.81 127 ALA A O 1
ATOM 939 N N . GLU A 1 128 ? -34.700 -29.164 -7.421 1.00 48.47 128 GLU A N 1
ATOM 940 C CA . GLU A 1 128 ? -33.998 -27.901 -7.634 1.00 48.47 128 GLU A CA 1
ATOM 941 C C . GLU A 1 128 ? -33.036 -27.631 -6.456 1.00 48.47 128 GLU A C 1
ATOM 943 O O . GLU A 1 128 ? -33.466 -27.709 -5.297 1.00 48.47 128 GLU A O 1
ATOM 948 N N . PRO A 1 129 ? -31.735 -27.373 -6.696 1.00 55.34 129 PRO A N 1
ATOM 949 C CA . PRO A 1 129 ? -30.815 -27.047 -5.614 1.00 55.34 129 PRO A CA 1
ATOM 950 C C . PRO A 1 129 ? -31.316 -25.779 -4.910 1.00 55.34 129 PRO A C 1
ATOM 952 O O . PRO A 1 129 ? -31.712 -24.832 -5.594 1.00 55.34 129 PRO A O 1
ATOM 955 N N . PRO A 1 130 ? -31.314 -25.715 -3.564 1.00 54.34 130 PRO A N 1
ATOM 956 C CA . PRO A 1 130 ? -31.710 -24.497 -2.883 1.00 54.34 130 PRO A CA 1
ATOM 957 C C . PRO A 1 130 ? -30.788 -23.366 -3.337 1.00 54.34 130 PRO A C 1
ATOM 959 O O . PRO A 1 130 ? -29.561 -23.484 -3.281 1.00 54.34 130 PRO A O 1
ATOM 962 N N . SER A 1 131 ? -31.415 -22.296 -3.822 1.00 56.09 131 SER A N 1
ATOM 963 C CA . SER A 1 131 ? -30.779 -21.045 -4.225 1.00 56.09 131 SER A CA 1
ATOM 964 C C . SER A 1 131 ? -29.678 -20.658 -3.225 1.00 56.09 131 SER A C 1
ATOM 966 O O . SER A 1 131 ? -29.925 -20.742 -2.016 1.00 56.09 131 SER A O 1
ATOM 968 N N . PRO A 1 132 ? -28.465 -20.267 -3.668 1.00 56.72 132 PRO A N 1
ATOM 969 C CA . PRO A 1 132 ? -27.422 -19.860 -2.741 1.00 56.72 132 PRO A CA 1
ATOM 970 C C . PRO A 1 132 ? -27.944 -18.682 -1.922 1.00 56.72 132 PRO A C 1
ATOM 972 O O . PRO A 1 132 ? -28.319 -17.645 -2.471 1.00 56.72 132 PRO A O 1
ATOM 975 N N . SER A 1 133 ? -27.999 -18.861 -0.603 1.00 49.88 133 SER A N 1
ATOM 976 C CA . SER A 1 133 ? -28.326 -17.792 0.333 1.00 49.88 133 SER A CA 1
ATOM 977 C C . SER A 1 133 ? -27.499 -16.549 -0.016 1.00 49.88 133 SER A C 1
ATOM 979 O O . SER A 1 133 ? -26.301 -16.697 -0.292 1.00 49.88 133 SER A O 1
ATOM 981 N N . PRO A 1 134 ? -28.081 -15.335 0.004 1.00 52.78 134 PRO A N 1
ATOM 982 C CA . PRO A 1 134 ? -27.297 -14.122 -0.185 1.00 52.78 134 PRO A CA 1
ATOM 983 C C . PRO A 1 134 ? -26.129 -14.121 0.812 1.00 52.78 134 PRO A C 1
ATOM 985 O O . PRO A 1 134 ? -26.298 -14.623 1.934 1.00 52.78 134 PRO A O 1
ATOM 988 N N . PRO A 1 135 ? -24.945 -13.598 0.432 1.00 50.38 135 PRO A N 1
ATOM 989 C CA . PRO A 1 135 ? -23.822 -13.507 1.351 1.00 50.38 135 PRO A CA 1
ATOM 990 C C . PRO A 1 135 ? -24.317 -12.835 2.626 1.00 50.38 135 PRO A C 1
ATOM 992 O O . PRO A 1 135 ? -24.917 -11.760 2.583 1.00 50.38 135 PRO A O 1
ATOM 995 N N . ARG A 1 136 ? -24.138 -13.522 3.757 1.00 44.19 136 ARG A N 1
ATOM 996 C CA . ARG A 1 136 ? -24.514 -13.019 5.074 1.00 44.19 136 ARG A CA 1
ATOM 997 C C . ARG A 1 136 ? -23.734 -11.727 5.293 1.00 44.19 136 ARG A C 1
ATOM 999 O O . ARG A 1 136 ? -22.558 -11.774 5.639 1.00 44.19 136 ARG A O 1
ATOM 1006 N N . VAL A 1 137 ? -24.381 -10.588 5.055 1.00 48.53 137 VAL A N 1
ATOM 1007 C CA . VAL A 1 137 ? -23.864 -9.282 5.456 1.00 48.53 137 VAL A CA 1
ATOM 1008 C C . VAL A 1 137 ? -23.722 -9.363 6.975 1.00 48.53 137 VAL A C 1
ATOM 1010 O O . VAL A 1 137 ? -24.727 -9.638 7.642 1.00 48.53 137 VAL A O 1
ATOM 1013 N N . PRO A 1 138 ? -22.509 -9.247 7.542 1.00 51.50 138 PRO A N 1
ATOM 1014 C CA . PRO A 1 138 ? -22.339 -9.300 8.982 1.00 51.50 138 PRO A CA 1
ATOM 1015 C C . PRO A 1 138 ? -23.145 -8.150 9.586 1.00 51.50 138 PRO A C 1
ATOM 1017 O O . PRO A 1 138 ? -22.830 -6.979 9.418 1.00 51.50 138 PRO A O 1
ATOM 1020 N N . THR A 1 139 ? -24.244 -8.499 10.250 1.00 42.47 139 THR A N 1
ATOM 1021 C CA . THR A 1 139 ? -25.090 -7.571 11.000 1.00 42.47 139 THR A CA 1
ATOM 1022 C C . THR A 1 139 ? -24.422 -7.311 12.349 1.00 42.47 139 THR A C 1
ATOM 1024 O O . THR A 1 139 ? -24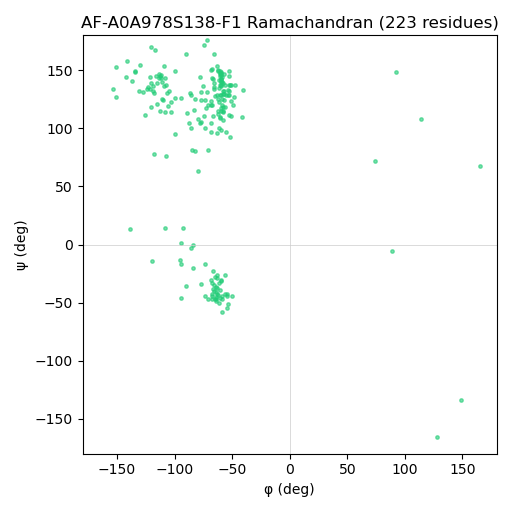.898 -7.737 13.393 1.00 42.47 139 THR A O 1
ATOM 1027 N N . GLY A 1 140 ? -23.238 -6.713 12.308 1.00 45.34 140 GLY A N 1
ATOM 1028 C CA . GLY A 1 140 ? -22.619 -6.043 13.442 1.00 45.34 140 GLY A CA 1
ATOM 1029 C C . GLY A 1 140 ? 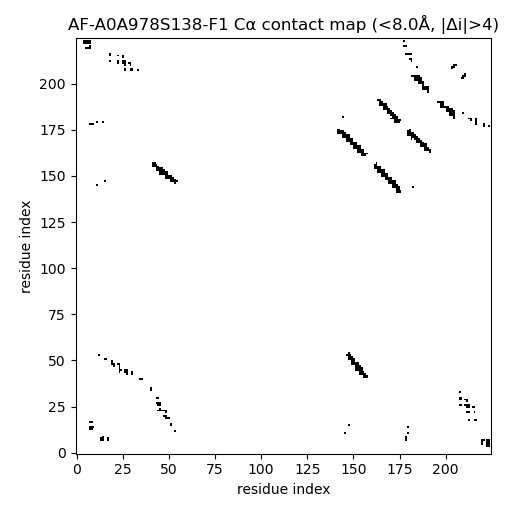-22.563 -4.568 13.090 1.00 45.34 140 GLY A C 1
ATOM 1030 O O . GLY A 1 140 ? -22.390 -4.245 11.916 1.00 45.34 140 GLY A O 1
ATOM 1031 N N . GLU A 1 141 ? -22.759 -3.687 14.064 1.00 50.09 141 GLU A N 1
ATOM 1032 C CA . GLU A 1 141 ? -22.581 -2.242 13.914 1.00 50.09 141 GLU A CA 1
ATOM 1033 C C . GLU A 1 141 ? -21.196 -1.969 13.312 1.00 50.09 141 GLU A C 1
ATOM 1035 O O . GLU A 1 141 ? -20.175 -1.956 13.994 1.00 50.09 141 GLU A O 1
ATOM 1040 N N . THR A 1 142 ? -21.150 -1.872 11.989 1.00 57.03 142 THR A N 1
ATOM 1041 C CA . THR A 1 142 ? -19.922 -1.676 11.237 1.00 57.03 142 THR A CA 1
ATOM 1042 C C . THR A 1 142 ? -19.771 -0.171 11.173 1.00 57.03 142 THR A C 1
ATOM 1044 O O . THR A 1 142 ? -20.636 0.497 10.604 1.00 57.03 142 THR A O 1
ATOM 1047 N N . GLY A 1 143 ? -18.747 0.374 11.833 1.00 70.00 143 GLY A N 1
ATOM 1048 C CA . GLY A 1 143 ? -18.495 1.813 11.799 1.00 70.00 143 GLY A CA 1
ATOM 1049 C C . GLY A 1 143 ? -18.418 2.310 10.353 1.00 70.00 143 GLY A C 1
ATOM 1050 O O . GLY A 1 143 ? -18.017 1.555 9.465 1.00 70.00 143 GLY A O 1
ATOM 1051 N N . GLU A 1 144 ? -18.817 3.561 10.114 1.00 86.31 144 GLU A N 1
ATOM 1052 C CA . GLU A 1 144 ? -18.785 4.152 8.773 1.00 86.31 144 GLU A CA 1
ATOM 1053 C C . GLU A 1 144 ? -17.402 3.967 8.120 1.00 86.31 144 GLU A C 1
ATOM 1055 O O . GLU A 1 144 ? -16.377 4.111 8.801 1.00 86.31 144 GLU A O 1
ATOM 1060 N N . PRO A 1 145 ? -17.348 3.615 6.821 1.00 91.62 145 PRO A N 1
ATOM 1061 C CA . PRO A 1 145 ? -16.086 3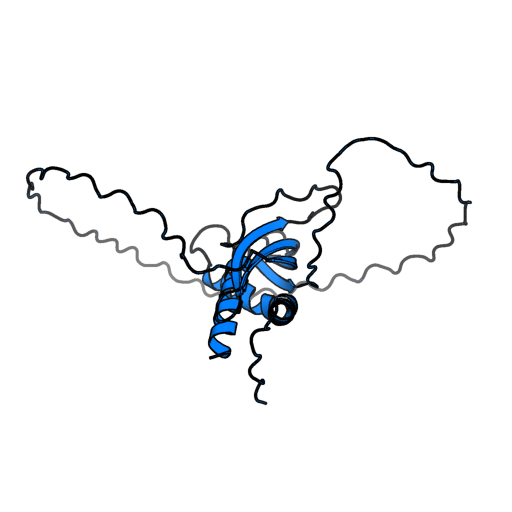.391 6.137 1.00 91.62 145 PRO A CA 1
ATOM 1062 C C . PRO A 1 145 ? -15.268 4.680 6.114 1.00 91.62 145 PRO A C 1
ATOM 1064 O O . PRO A 1 145 ? -15.713 5.717 5.624 1.00 91.62 145 PRO A O 1
ATOM 1067 N N . GLN A 1 146 ? -14.046 4.590 6.620 1.00 92.69 146 GLN A N 1
ATOM 1068 C CA . GLN A 1 146 ? -13.053 5.647 6.562 1.00 92.69 146 GLN A CA 1
ATOM 1069 C C . GLN A 1 146 ? -12.073 5.377 5.427 1.00 92.69 146 GLN A C 1
ATOM 1071 O O . GLN A 1 146 ? -11.788 4.228 5.080 1.00 92.69 146 GLN A O 1
ATOM 1076 N N . GLN A 1 147 ? -11.557 6.453 4.847 1.00 93.19 147 GLN A N 1
ATOM 1077 C CA . GLN A 1 147 ? -10.710 6.394 3.667 1.00 93.19 147 GLN A CA 1
ATOM 1078 C C . GLN A 1 147 ? -9.255 6.723 3.997 1.00 93.19 147 GLN A C 1
ATOM 1080 O O . GLN A 1 147 ? -8.970 7.601 4.810 1.00 93.19 147 GLN A O 1
ATOM 1085 N N . ALA A 1 148 ? -8.337 6.037 3.326 1.00 93.88 148 ALA A N 1
ATOM 1086 C CA . ALA A 1 148 ? -6.921 6.373 3.312 1.00 93.88 148 ALA A CA 1
ATOM 1087 C C . ALA A 1 148 ? -6.375 6.237 1.890 1.00 93.88 148 ALA A C 1
ATOM 1089 O O . ALA A 1 148 ? -6.717 5.299 1.165 1.00 93.88 148 ALA A O 1
ATOM 1090 N N . PHE A 1 149 ? -5.499 7.158 1.506 1.00 94.31 149 PHE A N 1
ATOM 1091 C CA . PHE A 1 149 ? -4.852 7.177 0.203 1.00 94.31 149 PHE A CA 1
ATOM 1092 C C . PHE A 1 149 ? -3.377 6.855 0.393 1.00 94.31 149 PHE A C 1
ATOM 1094 O O . PHE A 1 149 ? -2.686 7.504 1.177 1.00 94.31 149 PHE A O 1
ATOM 1101 N N . ILE A 1 150 ? -2.879 5.845 -0.317 1.00 94.44 150 ILE A N 1
ATOM 1102 C CA . ILE A 1 150 ? -1.464 5.465 -0.266 1.00 94.44 150 ILE A CA 1
ATOM 1103 C C . ILE A 1 150 ? -0.907 5.332 -1.677 1.00 94.44 150 ILE A C 1
ATOM 1105 O O . ILE A 1 150 ? -1.627 5.038 -2.630 1.00 94.44 150 ILE A O 1
ATOM 1109 N N . THR A 1 151 ? 0.400 5.520 -1.803 1.00 93.25 151 THR A N 1
ATOM 1110 C CA . THR A 1 151 ? 1.126 5.322 -3.060 1.00 93.25 151 THR A CA 1
ATOM 1111 C C . THR A 1 151 ? 2.166 4.229 -2.872 1.00 93.25 151 THR A C 1
ATOM 1113 O O . THR A 1 151 ? 2.873 4.234 -1.865 1.00 93.25 151 THR A O 1
ATOM 1116 N N . THR A 1 152 ? 2.307 3.317 -3.826 1.00 95.00 152 THR A N 1
ATOM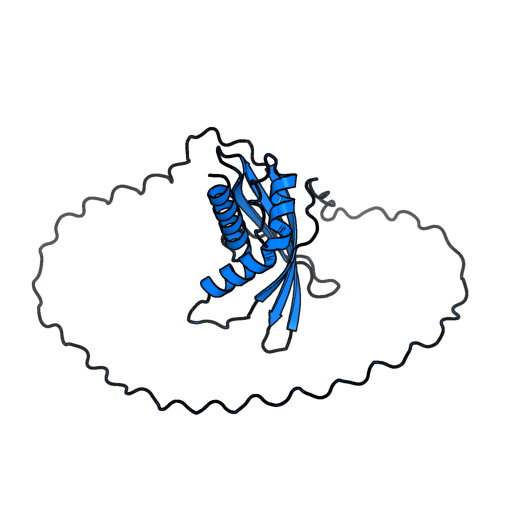 1117 C CA . THR A 1 152 ? 3.403 2.342 -3.858 1.00 95.00 152 THR A CA 1
ATOM 1118 C C . THR A 1 152 ? 4.325 2.606 -5.039 1.00 95.00 152 THR A C 1
ATOM 1120 O O . THR A 1 152 ? 3.896 3.036 -6.112 1.00 95.00 152 THR A O 1
ATOM 1123 N N . LEU A 1 153 ? 5.613 2.331 -4.832 1.00 94.19 153 LEU A N 1
ATOM 1124 C CA . LEU A 1 153 ? 6.591 2.209 -5.904 1.00 94.19 153 LEU A CA 1
ATOM 1125 C C . LEU A 1 153 ? 6.921 0.731 -6.100 1.00 94.19 153 LEU A C 1
ATOM 1127 O O . LEU A 1 153 ? 7.441 0.066 -5.198 1.00 94.19 153 LEU A O 1
ATOM 1131 N N . GLU A 1 154 ? 6.643 0.241 -7.297 1.00 93.69 154 GLU A N 1
ATOM 1132 C CA . GLU A 1 154 ? 6.814 -1.144 -7.702 1.00 93.69 154 GLU A CA 1
ATOM 1133 C C . GLU A 1 154 ? 7.917 -1.280 -8.739 1.00 93.69 154 GLU A C 1
ATOM 1135 O O . GLU A 1 154 ? 8.097 -0.431 -9.610 1.00 93.69 154 GLU A O 1
ATOM 1140 N N . ARG A 1 155 ? 8.641 -2.393 -8.664 1.00 93.38 155 ARG A N 1
ATOM 1141 C CA . ARG A 1 155 ? 9.625 -2.805 -9.657 1.00 93.38 155 ARG A CA 1
ATOM 1142 C C . ARG A 1 155 ? 9.165 -4.089 -10.310 1.00 93.38 155 ARG A C 1
ATOM 1144 O O . ARG A 1 155 ? 9.021 -5.102 -9.626 1.00 93.38 155 ARG A O 1
ATOM 1151 N N . GLN A 1 156 ? 8.993 -4.040 -11.624 1.00 91.44 156 GLN A N 1
ATOM 1152 C CA . GLN A 1 15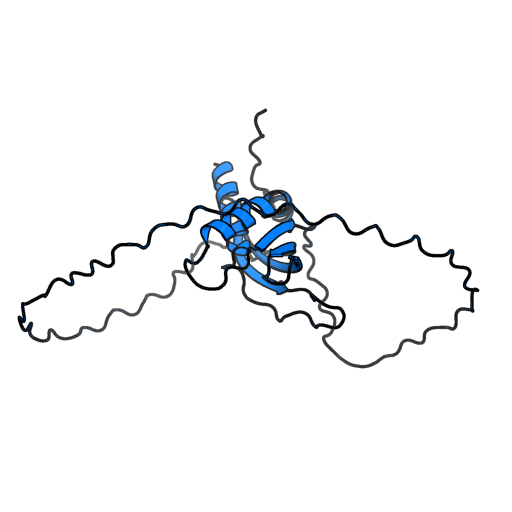6 ? 8.626 -5.192 -12.432 1.00 91.44 156 GLN A CA 1
ATOM 1153 C C . GLN A 1 156 ? 9.795 -5.638 -13.304 1.00 91.44 156 GLN A C 1
ATOM 1155 O O . GLN A 1 156 ? 10.477 -4.821 -13.926 1.00 91.44 156 GLN A O 1
ATOM 1160 N N . TYR A 1 157 ? 10.014 -6.949 -13.354 1.00 90.38 157 TYR A N 1
ATOM 1161 C CA . TYR A 1 157 ? 11.032 -7.579 -14.187 1.00 90.38 157 TYR A CA 1
ATOM 1162 C C . TYR A 1 157 ? 10.381 -8.141 -15.449 1.00 90.38 157 TYR A C 1
ATOM 1164 O O . TYR A 1 157 ? 9.844 -9.246 -15.453 1.00 90.38 157 TYR A O 1
ATOM 1172 N N . THR A 1 158 ? 10.407 -7.361 -16.523 1.00 88.31 158 THR A N 1
ATOM 1173 C CA . THR A 1 158 ? 9.870 -7.770 -17.826 1.00 88.31 158 THR A CA 1
ATOM 1174 C C . THR A 1 158 ? 10.956 -8.454 -18.664 1.00 88.31 158 THR A C 1
ATOM 1176 O O . THR A 1 158 ? 12.146 -8.260 -18.392 1.00 88.31 158 THR A O 1
ATOM 1179 N N . PRO A 1 159 ? 10.598 -9.184 -19.737 1.00 87.25 159 PRO A N 1
ATOM 1180 C CA . PRO A 1 159 ? 11.584 -9.712 -20.685 1.00 87.25 159 PRO A CA 1
ATOM 1181 C C . PRO A 1 159 ? 12.494 -8.634 -21.299 1.00 87.25 159 PRO A C 1
ATOM 1183 O O . PRO A 1 159 ? 13.628 -8.922 -21.666 1.00 87.25 159 PRO A O 1
ATOM 1186 N N . ASN A 1 160 ? 12.012 -7.388 -21.374 1.00 87.81 160 ASN A N 1
ATOM 1187 C CA . ASN A 1 160 ? 12.714 -6.259 -21.987 1.00 87.81 160 ASN A CA 1
ATOM 1188 C C . ASN A 1 160 ? 13.519 -5.422 -20.978 1.00 87.81 160 ASN A C 1
ATOM 1190 O O . ASN A 1 160 ? 14.120 -4.419 -21.356 1.00 87.81 160 ASN A O 1
ATOM 1194 N N . GLY A 1 161 ? 13.525 -5.808 -19.698 1.00 88.00 161 GLY A N 1
ATOM 1195 C CA . GLY A 1 161 ? 14.242 -5.109 -18.637 1.00 88.00 161 GLY A CA 1
ATOM 1196 C C . GLY A 1 161 ? 13.372 -4.760 -17.433 1.00 88.00 161 GLY A C 1
ATOM 1197 O O . GLY A 1 161 ? 12.272 -5.284 -17.238 1.00 88.00 161 GLY A O 1
ATOM 1198 N N . VAL A 1 162 ? 13.904 -3.872 -16.597 1.00 91.50 162 VAL A N 1
ATOM 1199 C CA . VAL A 1 162 ? 13.275 -3.450 -15.345 1.00 91.50 162 VAL A CA 1
ATOM 1200 C C . VAL A 1 162 ? 12.473 -2.178 -15.578 1.00 91.50 162 VAL A C 1
ATOM 1202 O O . VAL A 1 162 ? 13.024 -1.184 -16.048 1.00 91.50 162 VAL A O 1
ATOM 1205 N N . VAL A 1 163 ? 11.196 -2.196 -15.202 1.00 89.94 163 VAL A N 1
ATOM 1206 C CA . VAL A 1 163 ? 10.339 -1.004 -15.202 1.00 89.94 163 VAL A CA 1
ATOM 1207 C C . VAL A 1 163 ? 9.905 -0.669 -13.780 1.00 89.94 163 VAL A C 1
ATOM 1209 O O . VAL A 1 163 ? 9.699 -1.561 -12.952 1.00 89.94 163 VAL A O 1
ATOM 1212 N N . PHE A 1 164 ? 9.785 0.626 -13.499 1.00 89.69 164 PHE A N 1
ATOM 1213 C CA . PHE A 1 164 ? 9.274 1.137 -12.233 1.00 89.69 164 PHE A CA 1
ATOM 1214 C C . PHE A 1 164 ? 7.873 1.685 -12.448 1.00 89.69 164 PHE A C 1
ATOM 1216 O O . PHE A 1 164 ? 7.645 2.455 -13.381 1.00 89.69 164 PHE A O 1
ATOM 1223 N N . LEU A 1 165 ? 6.942 1.276 -11.595 1.00 88.44 165 LEU A N 1
ATOM 1224 C CA . LEU A 1 165 ? 5.547 1.677 -11.668 1.00 88.44 165 LEU A CA 1
ATOM 1225 C C . LEU A 1 165 ? 5.138 2.321 -10.357 1.00 88.44 165 LEU A C 1
ATOM 1227 O O . LEU A 1 165 ? 5.437 1.809 -9.281 1.00 88.44 165 LEU A O 1
ATOM 1231 N N . GLN A 1 166 ? 4.425 3.432 -10.465 1.00 90.25 166 GLN A N 1
ATOM 1232 C CA . GLN A 1 166 ? 3.757 4.039 -9.330 1.00 90.25 166 GLN A CA 1
ATOM 1233 C C . GLN A 1 166 ? 2.286 3.637 -9.365 1.00 90.25 166 GLN A C 1
ATOM 1235 O O . GLN A 1 166 ? 1.619 3.833 -10.385 1.00 90.25 166 GLN A O 1
ATOM 1240 N N . ARG A 1 167 ? 1.780 3.072 -8.268 1.00 91.38 167 ARG A N 1
ATOM 1241 C CA . ARG A 1 167 ? 0.351 2.797 -8.102 1.00 91.38 167 ARG A CA 1
ATOM 1242 C C . ARG A 1 167 ? -0.202 3.632 -6.962 1.00 91.38 167 ARG A C 1
ATOM 1244 O O . ARG A 1 167 ? 0.442 3.829 -5.935 1.00 91.38 167 ARG A O 1
ATOM 1251 N N . PHE A 1 168 ? -1.393 4.160 -7.187 1.00 92.56 168 PHE A N 1
ATOM 1252 C CA . PHE A 1 168 ? -2.153 4.940 -6.223 1.00 92.56 168 PHE A CA 1
ATOM 1253 C C . PHE A 1 168 ? -3.305 4.078 -5.747 1.00 92.56 168 PHE A C 1
ATOM 1255 O O . PHE A 1 168 ? -3.935 3.405 -6.565 1.00 92.56 168 PHE A O 1
ATOM 1262 N N . HIS A 1 169 ? -3.569 4.085 -4.449 1.00 94.62 169 HIS A N 1
ATOM 1263 C CA . HIS A 1 169 ? -4.536 3.197 -3.834 1.00 94.62 169 HIS A CA 1
ATOM 1264 C C . HIS A 1 169 ? -5.486 3.971 -2.931 1.00 94.62 169 HIS A C 1
ATOM 1266 O O . HIS A 1 169 ? -5.051 4.738 -2.074 1.00 94.62 169 HIS A O 1
ATOM 1272 N N . TRP A 1 170 ? -6.773 3.697 -3.102 1.00 95.56 170 TRP A N 1
ATOM 1273 C CA . TRP A 1 170 ? -7.867 4.161 -2.265 1.00 95.56 170 TRP A CA 1
ATOM 1274 C C . TRP A 1 170 ? -8.275 2.997 -1.385 1.00 95.56 170 TRP A C 1
ATOM 1276 O O . TRP A 1 170 ? -8.747 1.984 -1.897 1.00 95.56 170 TRP A O 1
ATOM 1286 N N . LEU A 1 171 ? -8.066 3.115 -0.082 1.00 96.31 171 LEU A N 1
ATOM 1287 C CA . LEU A 1 171 ? -8.430 2.091 0.883 1.00 96.31 171 LEU A CA 1
ATOM 1288 C C . LEU A 1 171 ? -9.681 2.559 1.614 1.00 96.31 171 LEU A C 1
ATOM 1290 O O . LEU A 1 171 ? -9.708 3.679 2.115 1.00 96.31 171 LEU A O 1
ATOM 1294 N N . PHE A 1 172 ? -10.670 1.680 1.722 1.00 95.62 172 PHE A N 1
ATOM 1295 C CA . PHE A 1 172 ? -11.861 1.886 2.535 1.00 95.62 172 PHE A CA 1
ATOM 1296 C C . PHE A 1 172 ? -11.811 0.889 3.684 1.00 95.62 172 PHE A C 1
ATOM 1298 O O . PHE A 1 172 ? -11.839 -0.328 3.460 1.00 95.62 172 PHE A O 1
ATOM 1305 N N . LEU A 1 173 ? -11.689 1.404 4.905 1.00 94.44 173 LEU A N 1
ATOM 1306 C CA . LEU A 1 173 ? -11.565 0.607 6.114 1.00 94.44 173 LEU A CA 1
ATOM 1307 C C . LEU A 1 173 ? -12.696 0.915 7.081 1.00 94.44 173 LEU A C 1
ATOM 1309 O O . LEU A 1 173 ? -13.046 2.070 7.299 1.00 94.44 173 LEU A O 1
ATOM 1313 N N . THR A 1 174 ? -13.228 -0.119 7.713 1.00 94.31 174 THR A N 1
ATOM 1314 C CA . THR A 1 174 ? -14.232 0.024 8.767 1.00 94.31 174 THR A CA 1
ATOM 1315 C C . THR A 1 174 ? -13.627 -0.374 10.100 1.00 94.31 174 THR A C 1
ATOM 1317 O O . THR A 1 174 ? -12.874 -1.352 10.187 1.00 94.31 174 THR A O 1
ATOM 1320 N N . LYS A 1 175 ? -13.967 0.378 11.148 1.00 90.62 175 LYS A N 1
ATOM 1321 C CA . LYS A 1 175 ? -13.584 0.022 12.511 1.00 90.62 175 LYS A CA 1
ATOM 1322 C C . LYS A 1 175 ? -14.408 -1.183 12.969 1.00 90.62 175 LYS A C 1
ATOM 1324 O O . LYS A 1 175 ? -15.629 -1.197 12.816 1.00 90.62 175 LYS A O 1
ATOM 1329 N N . VAL A 1 176 ? -13.722 -2.180 13.514 1.00 88.69 176 VAL A N 1
ATOM 1330 C CA . VAL A 1 176 ? -14.285 -3.387 14.136 1.00 88.69 176 VAL A CA 1
ATOM 1331 C C . VAL A 1 176 ? -13.826 -3.464 15.597 1.00 88.69 176 VAL A C 1
ATOM 1333 O O . VAL A 1 176 ? -12.966 -2.684 16.005 1.00 88.69 176 VAL A O 1
ATOM 1336 N N . ALA A 1 177 ? -14.390 -4.385 16.389 1.00 82.19 177 ALA A N 1
ATOM 1337 C CA . ALA A 1 177 ? -14.135 -4.475 17.835 1.00 82.19 177 ALA A CA 1
ATOM 1338 C C . ALA A 1 177 ? -12.637 -4.466 18.197 1.00 82.19 177 ALA A C 1
ATOM 1340 O O . ALA A 1 177 ? -12.228 -3.711 19.074 1.00 82.19 177 ALA A O 1
ATOM 1341 N N . ASP A 1 178 ? -11.829 -5.228 17.454 1.00 80.81 178 ASP A N 1
ATOM 1342 C CA . ASP A 1 178 ? -10.408 -5.431 17.755 1.00 80.81 178 ASP A CA 1
ATOM 1343 C C . ASP A 1 178 ? -9.462 -4.714 16.776 1.00 80.81 178 ASP A C 1
ATOM 1345 O O . ASP A 1 178 ? -8.283 -5.043 16.720 1.00 80.81 178 ASP A O 1
ATOM 1349 N N . GLY A 1 179 ? -9.944 -3.766 15.959 1.00 88.81 179 GLY A N 1
ATOM 1350 C CA . GLY A 1 179 ? -9.085 -2.989 15.054 1.00 88.81 179 GLY A CA 1
ATOM 1351 C C . GLY A 1 179 ? -9.769 -2.547 13.763 1.00 88.81 179 GLY A C 1
ATOM 1352 O O . GLY A 1 179 ? -10.891 -2.047 13.777 1.00 88.81 179 GLY A O 1
ATOM 1353 N N . TRP A 1 180 ? -9.084 -2.724 12.631 1.00 93.50 180 TRP A N 1
ATOM 1354 C CA . TRP A 1 180 ? -9.540 -2.259 11.316 1.00 93.50 180 TRP A CA 1
ATOM 1355 C C . TRP A 1 180 ? -9.674 -3.403 10.315 1.00 93.50 180 TRP A C 1
ATOM 1357 O O . TRP A 1 180 ? -8.867 -4.335 10.298 1.00 93.50 180 TRP A O 1
ATOM 1367 N N . GLU A 1 181 ? -10.674 -3.306 9.445 1.00 93.50 181 GLU A N 1
ATOM 1368 C CA . GLU A 1 181 ? -10.889 -4.238 8.342 1.00 93.50 181 GLU A CA 1
ATOM 1369 C C . GLU A 1 181 ? -10.939 -3.499 7.002 1.00 93.50 181 GLU A C 1
ATOM 1371 O O . GLU A 1 181 ? -11.624 -2.490 6.869 1.00 93.50 181 GLU A O 1
ATOM 1376 N N . LEU A 1 182 ? -10.225 -4.019 5.996 1.00 96.56 182 LEU A N 1
ATOM 1377 C CA . LEU A 1 182 ? -10.292 -3.519 4.622 1.00 96.56 182 LEU A CA 1
ATOM 1378 C C . LEU A 1 182 ? -11.545 -4.068 3.923 1.00 96.56 182 LEU A C 1
ATOM 1380 O O . LEU A 1 182 ? -11.591 -5.248 3.539 1.00 96.56 182 LEU A O 1
ATOM 1384 N N . VAL A 1 183 ? -12.533 -3.199 3.710 1.00 95.50 183 VAL A N 1
ATOM 1385 C CA . VAL A 1 183 ? -13.810 -3.556 3.074 1.00 95.50 183 VAL A CA 1
ATOM 1386 C C . VAL A 1 183 ? -13.779 -3.387 1.559 1.00 95.50 183 VAL A C 1
ATOM 1388 O O . VAL A 1 183 ? -14.344 -4.217 0.850 1.00 95.50 183 VAL A O 1
ATOM 1391 N N . GLN A 1 184 ? -13.073 -2.374 1.052 1.00 95.38 184 GLN A N 1
ATOM 1392 C CA . GLN A 1 184 ? -12.950 -2.103 -0.381 1.00 95.38 184 GLN A CA 1
ATOM 1393 C C . GLN A 1 184 ? -11.616 -1.424 -0.695 1.00 95.38 184 GLN A C 1
ATOM 1395 O O . GLN A 1 184 ? -11.039 -0.748 0.161 1.00 95.38 184 GLN A O 1
ATOM 1400 N N . MET A 1 185 ? -11.107 -1.616 -1.914 1.00 96.00 185 MET A N 1
ATOM 1401 C CA . MET A 1 185 ? -9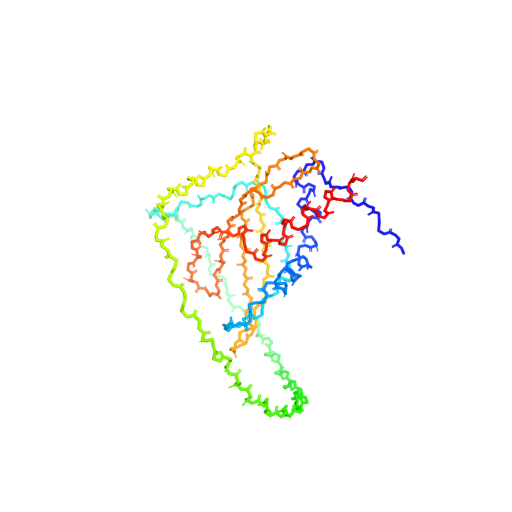.879 -0.957 -2.343 1.00 96.00 185 MET A CA 1
ATOM 1402 C C . MET A 1 185 ? -9.871 -0.719 -3.849 1.00 96.00 185 MET A C 1
ATOM 1404 O O . MET A 1 185 ? -9.989 -1.664 -4.622 1.00 96.00 185 MET A O 1
ATOM 1408 N N . PHE A 1 186 ? -9.630 0.515 -4.279 1.00 95.50 186 PHE A N 1
ATOM 1409 C CA . PHE A 1 186 ? -9.408 0.826 -5.692 1.00 95.50 186 PHE A CA 1
ATOM 1410 C C . PHE A 1 186 ? -7.956 1.196 -5.946 1.00 95.50 186 PHE A C 1
ATOM 1412 O O . PHE A 1 186 ? -7.264 1.676 -5.049 1.00 95.50 186 PHE A O 1
ATOM 1419 N N . SER A 1 187 ? -7.494 0.974 -7.171 1.00 93.69 187 SER A N 1
ATOM 1420 C CA . SER A 1 187 ? -6.156 1.361 -7.595 1.00 93.69 187 SER A CA 1
ATOM 1421 C C . SER A 1 187 ? -6.155 2.035 -8.957 1.00 93.69 187 SER A C 1
ATOM 1423 O O . SER A 1 187 ? -6.920 1.656 -9.835 1.00 93.69 187 SER A O 1
ATOM 1425 N N . ILE A 1 188 ? -5.224 2.964 -9.152 1.00 88.69 188 ILE A N 1
ATOM 1426 C CA . ILE A 1 188 ? -4.856 3.512 -10.459 1.00 88.69 188 ILE A CA 1
ATOM 1427 C C . ILE A 1 188 ? -3.370 3.251 -10.673 1.00 88.69 188 ILE A C 1
ATOM 1429 O O . ILE A 1 188 ? -2.547 3.521 -9.793 1.00 88.69 188 ILE A O 1
ATOM 1433 N N . GLN A 1 189 ? -3.008 2.771 -11.859 1.00 86.81 189 GLN A N 1
ATOM 1434 C CA . GLN A 1 189 ? -1.624 2.790 -12.312 1.00 86.81 189 GLN A CA 1
ATOM 1435 C C . GLN A 1 189 ? -1.288 4.167 -12.886 1.00 86.81 189 GLN A C 1
ATOM 1437 O O . GLN A 1 189 ? -1.965 4.655 -13.799 1.00 86.81 189 GLN A O 1
ATOM 1442 N N . GLY A 1 190 ? -0.230 4.773 -12.346 1.00 79.56 190 GLY A N 1
ATOM 1443 C CA . GLY A 1 190 ? 0.336 6.015 -12.848 1.00 79.56 190 GLY A CA 1
ATOM 1444 C C . GLY A 1 190 ? 0.945 5.863 -14.247 1.00 79.56 190 GLY A C 1
ATOM 1445 O O . GLY A 1 190 ? 1.198 4.747 -14.711 1.00 79.56 190 GLY A O 1
ATOM 1446 N N . PRO A 1 191 ? 1.194 6.985 -14.935 1.00 75.56 191 PRO A N 1
ATOM 1447 C CA . PRO A 1 191 ? 1.768 6.967 -16.272 1.00 75.56 191 PRO A CA 1
ATOM 1448 C C . PRO A 1 191 ? 3.174 6.360 -16.260 1.00 75.56 191 PRO A C 1
ATOM 1450 O O . PRO A 1 191 ? 4.038 6.777 -15.491 1.00 75.56 191 PRO A O 1
ATOM 1453 N N . THR A 1 192 ? 3.418 5.387 -17.139 1.00 71.00 192 THR A N 1
ATOM 1454 C CA . THR A 1 192 ? 4.757 4.803 -17.337 1.00 71.00 192 THR A CA 1
ATOM 1455 C C . THR A 1 192 ? 5.599 5.644 -18.306 1.00 71.00 192 THR A C 1
ATOM 1457 O O . THR A 1 192 ? 6.825 5.563 -18.297 1.00 71.00 192 THR A O 1
ATOM 1460 N N . GLN A 1 193 ? 4.953 6.472 -19.134 1.00 70.50 193 GLN A N 1
ATOM 1461 C CA . GLN A 1 193 ? 5.584 7.388 -20.087 1.00 70.50 193 GLN A CA 1
ATOM 1462 C C . GLN A 1 193 ? 4.939 8.778 -20.018 1.00 70.50 193 GLN A C 1
ATOM 1464 O O . GLN A 1 193 ? 3.744 8.910 -19.744 1.00 70.50 193 GLN A O 1
ATOM 1469 N N . ALA A 1 194 ? 5.724 9.823 -20.293 1.00 69.25 194 ALA A N 1
ATOM 1470 C CA . ALA A 1 194 ? 5.218 11.192 -20.350 1.00 69.25 194 ALA A CA 1
ATOM 1471 C C . ALA A 1 194 ? 4.141 11.328 -21.444 1.00 69.25 194 ALA A C 1
ATOM 1473 O O . ALA A 1 194 ? 4.360 10.929 -22.585 1.00 69.25 194 ALA A O 1
ATOM 1474 N N . GLY A 1 195 ? 2.981 11.886 -21.089 1.00 71.00 195 GLY A N 1
ATOM 1475 C CA . GLY A 1 195 ? 1.837 12.049 -21.996 1.00 71.00 195 GLY A CA 1
ATOM 1476 C C . GLY A 1 195 ? 0.862 10.865 -22.035 1.00 71.00 195 GLY A C 1
ATOM 1477 O O . GLY A 1 195 ? -0.193 10.984 -22.653 1.00 71.00 195 GLY A O 1
ATOM 1478 N N . GLN A 1 196 ? 1.159 9.750 -21.358 1.00 73.31 196 GLN A N 1
ATOM 1479 C CA . GLN A 1 196 ? 0.202 8.656 -21.205 1.00 73.31 196 GLN A CA 1
ATOM 1480 C C . GLN A 1 196 ? -0.849 9.027 -20.140 1.00 73.31 196 GLN A C 1
ATOM 1482 O O . GLN A 1 196 ? -0.470 9.471 -19.054 1.00 73.31 196 GLN A O 1
ATOM 1487 N N . PRO A 1 197 ? -2.158 8.868 -20.404 1.00 71.88 197 PRO A N 1
ATOM 1488 C CA . PRO A 1 197 ? -3.173 9.095 -19.381 1.00 71.88 197 PRO A CA 1
ATOM 1489 C C . PRO A 1 197 ? -3.088 8.020 -18.281 1.00 71.88 197 PRO A C 1
ATOM 1491 O O . PRO A 1 197 ? -2.688 6.885 -18.566 1.00 71.88 197 PRO A O 1
ATOM 1494 N N . PRO A 1 198 ? -3.465 8.344 -17.029 1.00 74.94 198 PRO A N 1
ATOM 1495 C CA . PRO A 1 198 ? -3.602 7.339 -15.982 1.00 74.94 198 PRO A CA 1
ATOM 1496 C C . PRO A 1 198 ? -4.666 6.304 -16.369 1.00 74.94 198 PRO A C 1
ATOM 1498 O O . PRO A 1 198 ? -5.630 6.605 -17.076 1.00 74.94 198 PRO A O 1
ATOM 1501 N N . THR A 1 199 ? -4.481 5.073 -15.902 1.00 78.12 199 THR A N 1
ATOM 1502 C CA . THR A 1 199 ? -5.475 4.008 -16.109 1.00 78.12 199 THR A CA 1
ATOM 1503 C C . THR A 1 199 ? -6.766 4.301 -15.333 1.00 78.12 199 THR A C 1
ATOM 1505 O O . THR A 1 199 ? -6.712 4.960 -14.291 1.00 78.12 199 THR A O 1
ATOM 1508 N N . PRO A 1 200 ? -7.936 3.836 -15.807 1.00 86.12 200 PRO A N 1
ATOM 1509 C CA . PRO A 1 200 ? -9.157 3.907 -15.013 1.00 86.12 200 PRO A CA 1
ATOM 1510 C C . PRO A 1 200 ? -8.984 3.197 -13.658 1.00 86.12 200 PRO A C 1
ATOM 1512 O O . PRO A 1 200 ? -8.272 2.191 -13.601 1.00 86.12 200 PRO A O 1
ATOM 1515 N N . PRO A 1 201 ? -9.640 3.673 -12.584 1.00 88.75 201 PRO A N 1
ATOM 1516 C CA . PRO A 1 201 ? -9.629 2.982 -11.301 1.00 88.75 201 PRO A CA 1
ATOM 1517 C C . PRO A 1 201 ? -10.154 1.546 -11.421 1.00 88.75 201 PRO A C 1
ATOM 1519 O O . PRO A 1 201 ? -11.246 1.324 -11.944 1.00 88.75 201 PRO A O 1
ATOM 1522 N N . GLU A 1 202 ? -9.404 0.581 -10.893 1.00 91.50 202 GLU A N 1
ATOM 1523 C CA . GLU A 1 202 ? -9.798 -0.832 -10.822 1.00 91.50 202 GLU A CA 1
ATOM 1524 C C . GLU A 1 202 ? -10.040 -1.267 -9.371 1.00 91.50 202 GLU A C 1
ATOM 1526 O O . GLU A 1 202 ? -9.324 -0.834 -8.463 1.00 91.50 202 GLU A O 1
ATOM 1531 N N . GLU A 1 203 ? -11.039 -2.127 -9.133 1.00 94.12 203 GLU A N 1
ATOM 1532 C CA . GLU A 1 203 ? -11.188 -2.796 -7.832 1.00 94.12 203 GLU A CA 1
ATOM 1533 C C . GLU A 1 203 ? -9.976 -3.715 -7.634 1.00 94.12 203 GLU A C 1
ATOM 1535 O O . GLU A 1 203 ? -9.598 -4.485 -8.515 1.00 94.12 203 GLU A O 1
ATOM 1540 N N . SER A 1 204 ? -9.311 -3.565 -6.496 1.00 95.25 204 SER A N 1
ATOM 1541 C CA . SER A 1 204 ? -7.991 -4.127 -6.235 1.00 95.25 204 SER A CA 1
ATOM 1542 C C . SER A 1 204 ? -7.847 -4.706 -4.828 1.00 95.25 204 SER A C 1
ATOM 1544 O O . SER A 1 204 ? -6.728 -5.031 -4.415 1.00 95.25 204 SER A O 1
ATOM 1546 N N . ARG A 1 205 ? -8.947 -4.898 -4.086 1.00 95.81 205 ARG A N 1
ATOM 1547 C CA . ARG A 1 205 ? -8.926 -5.505 -2.740 1.00 95.81 205 ARG A CA 1
ATOM 1548 C C . ARG A 1 205 ? -8.398 -6.934 -2.777 1.00 95.81 205 ARG A C 1
ATOM 1550 O O . ARG A 1 205 ? -7.706 -7.386 -1.858 1.00 95.81 205 ARG A O 1
ATOM 1557 N N . ASP A 1 206 ? -8.687 -7.629 -3.867 1.00 93.50 206 ASP A N 1
ATOM 1558 C CA . ASP A 1 206 ? -8.204 -8.977 -4.123 1.00 93.50 206 ASP A CA 1
ATOM 1559 C C . ASP A 1 206 ? -6.908 -9.013 -4.931 1.00 93.50 206 ASP A C 1
ATOM 1561 O O . ASP A 1 206 ? -6.519 -10.089 -5.364 1.00 93.50 206 ASP A O 1
ATOM 1565 N N . SER A 1 207 ? -6.186 -7.899 -5.088 1.00 92.25 207 SER A N 1
ATOM 1566 C CA . SER A 1 207 ? -4.810 -7.891 -5.612 1.00 92.25 207 SER A CA 1
ATOM 1567 C C . SER A 1 207 ? -3.796 -8.396 -4.573 1.00 92.25 207 SER A C 1
ATOM 1569 O O . SER A 1 207 ? -4.117 -8.567 -3.395 1.00 92.25 207 SER A O 1
ATOM 1571 N N . PHE A 1 208 ? -2.535 -8.601 -4.976 1.00 92.75 208 PHE A N 1
ATOM 1572 C CA . PHE A 1 208 ? -1.479 -8.972 -4.024 1.00 92.75 208 PHE A CA 1
ATOM 1573 C C . PHE A 1 208 ? -1.223 -7.872 -2.974 1.00 92.75 208 PHE A C 1
ATOM 1575 O O . PHE A 1 208 ? -0.869 -8.188 -1.841 1.00 92.75 208 PHE A O 1
ATOM 1582 N N . ILE A 1 209 ? -1.452 -6.597 -3.315 1.00 94.81 209 ILE A N 1
ATOM 1583 C CA . ILE A 1 209 ? -1.357 -5.474 -2.369 1.00 94.81 209 ILE A CA 1
ATOM 1584 C C . ILE A 1 209 ? -2.553 -5.484 -1.416 1.00 94.81 209 ILE A C 1
ATOM 1586 O O . ILE A 1 209 ? -2.374 -5.357 -0.207 1.00 94.81 209 ILE A O 1
ATOM 1590 N N . GLY A 1 210 ? -3.764 -5.707 -1.928 1.00 96.25 210 GLY A N 1
ATOM 1591 C CA . GLY A 1 210 ? -4.961 -5.804 -1.092 1.00 96.25 210 GLY A CA 1
ATOM 1592 C C . GLY A 1 210 ? -4.916 -6.992 -0.120 1.00 96.25 210 GLY A C 1
ATOM 1593 O O . GLY A 1 210 ? -5.298 -6.869 1.044 1.00 96.25 210 GLY A O 1
ATOM 1594 N N . GLU A 1 211 ? -4.366 -8.137 -0.535 1.00 96.00 211 GLU A N 1
ATOM 1595 C CA . GLU A 1 211 ? -4.094 -9.261 0.373 1.00 96.00 211 GLU A CA 1
ATOM 1596 C C . GLU A 1 211 ? -3.010 -8.942 1.401 1.00 96.00 211 GLU A C 1
ATOM 1598 O O . GLU A 1 211 ? -3.132 -9.339 2.561 1.00 96.00 211 GLU A O 1
ATOM 1603 N N . ALA A 1 212 ? -1.965 -8.219 1.004 1.00 96.75 212 ALA A N 1
ATOM 1604 C CA . ALA A 1 212 ? -0.920 -7.790 1.921 1.00 96.75 212 ALA A CA 1
ATOM 1605 C C . ALA A 1 212 ? -1.469 -6.899 3.035 1.00 96.75 212 ALA A C 1
ATOM 1607 O O . ALA A 1 212 ? -1.183 -7.152 4.204 1.00 96.75 212 ALA A O 1
ATOM 1608 N N . ILE A 1 213 ? -2.305 -5.919 2.679 1.00 97.31 213 ILE A N 1
ATOM 1609 C CA . ILE A 1 213 ? -2.981 -5.028 3.628 1.00 97.31 213 ILE A CA 1
ATOM 1610 C C . ILE A 1 213 ? -3.887 -5.837 4.558 1.00 97.31 213 ILE A C 1
ATOM 1612 O O . ILE A 1 213 ? -3.770 -5.720 5.774 1.00 97.31 213 ILE A O 1
ATOM 1616 N N . ARG A 1 214 ? -4.746 -6.712 4.017 1.00 96.75 214 ARG A N 1
ATOM 1617 C CA . ARG A 1 214 ? -5.626 -7.566 4.836 1.00 96.75 214 ARG A CA 1
ATOM 1618 C C . ARG A 1 214 ? -4.848 -8.462 5.792 1.00 96.75 214 ARG A C 1
ATOM 1620 O O . ARG A 1 214 ? -5.214 -8.566 6.959 1.00 96.75 214 ARG A O 1
ATOM 1627 N N . SER A 1 215 ? -3.773 -9.076 5.306 1.00 95.56 215 SER A N 1
ATOM 1628 C CA . SER A 1 215 ? -2.903 -9.925 6.121 1.00 95.56 215 SER A CA 1
ATOM 1629 C C . SER A 1 215 ? -2.249 -9.121 7.239 1.00 95.56 215 SER A C 1
ATOM 1631 O O . SER A 1 215 ? -2.216 -9.579 8.371 1.00 95.56 215 SER A O 1
ATOM 1633 N N . TRP A 1 216 ? -1.763 -7.913 6.945 1.00 96.25 216 TRP A N 1
ATOM 1634 C CA . TRP A 1 216 ? -1.172 -7.040 7.956 1.00 96.25 216 TRP A CA 1
ATOM 1635 C C . TRP A 1 216 ? -2.198 -6.622 9.011 1.00 96.25 216 TRP A C 1
ATOM 1637 O O . TRP A 1 216 ? -1.920 -6.725 10.200 1.00 96.25 216 TRP A O 1
ATOM 1647 N N . LEU A 1 217 ? -3.403 -6.223 8.593 1.00 95.12 217 LEU A N 1
ATOM 1648 C CA . LEU A 1 217 ? -4.496 -5.880 9.505 1.00 95.12 217 LEU A CA 1
ATOM 1649 C C . LEU A 1 217 ? -4.887 -7.072 10.386 1.00 95.12 217 LEU A C 1
ATOM 1651 O O . LEU A 1 217 ? -5.154 -6.911 11.569 1.00 95.12 217 LEU A O 1
ATOM 1655 N N . GLN A 1 218 ? -4.907 -8.287 9.842 1.00 93.75 218 GLN A N 1
ATOM 1656 C CA . GLN A 1 218 ? -5.161 -9.495 10.625 1.00 93.75 218 GLN A CA 1
ATOM 1657 C C . GLN A 1 218 ? -4.032 -9.802 11.620 1.00 93.75 218 GLN A C 1
ATOM 1659 O O . GLN A 1 218 ? -4.314 -10.053 12.792 1.00 93.75 218 GLN A O 1
ATOM 1664 N N . ASP A 1 219 ? -2.777 -9.752 11.172 1.00 93.44 219 ASP A N 1
ATOM 1665 C CA . ASP A 1 219 ? -1.603 -10.012 12.010 1.00 93.44 219 ASP A CA 1
ATOM 1666 C C . ASP A 1 219 ? -1.485 -8.965 13.125 1.00 93.44 219 ASP A C 1
ATOM 1668 O O . ASP A 1 219 ? -1.131 -9.312 14.248 1.00 93.44 219 ASP A O 1
ATOM 1672 N N . CYS A 1 220 ? -1.831 -7.708 12.840 1.00 91.69 220 CYS A N 1
ATOM 1673 C CA . CYS A 1 220 ? -1.922 -6.647 13.832 1.00 91.69 220 CYS A CA 1
ATOM 1674 C C . CYS A 1 220 ? -2.934 -7.035 14.921 1.00 91.69 220 CYS A C 1
ATOM 1676 O O . CYS A 1 220 ? -2.569 -7.128 16.091 1.00 91.69 220 CYS A O 1
ATOM 1678 N N . ARG A 1 221 ? -4.196 -7.298 14.548 1.00 88.69 221 ARG A N 1
ATOM 1679 C CA . ARG A 1 221 ? -5.273 -7.600 15.515 1.00 88.69 221 ARG A CA 1
ATOM 1680 C C . ARG A 1 221 ? -4.965 -8.831 16.369 1.00 88.69 221 ARG A C 1
ATOM 1682 O O . ARG A 1 221 ? -5.352 -8.909 17.527 1.00 88.69 221 ARG A O 1
ATOM 1689 N N . SER A 1 222 ? -4.226 -9.782 15.801 1.00 89.12 222 SER A N 1
ATOM 1690 C CA . SER A 1 222 ? -3.796 -10.995 16.505 1.00 89.12 222 SER A CA 1
ATOM 1691 C C . SER A 1 222 ? -2.682 -10.738 17.530 1.00 89.12 222 SER A C 1
ATOM 1693 O O . SER A 1 222 ? -2.424 -11.595 18.364 1.00 89.12 222 SER A O 1
ATOM 1695 N N . GLN A 1 223 ? -1.992 -9.595 17.457 1.00 81.19 223 GLN A N 1
ATOM 1696 C CA . GLN A 1 223 ? -0.931 -9.194 18.390 1.00 81.19 223 GLN A CA 1
ATOM 1697 C C . GLN A 1 223 ? -1.431 -8.282 19.517 1.00 81.19 223 GLN A C 1
ATOM 1699 O O . GLN A 1 223 ? -0.696 -8.054 20.475 1.00 81.19 223 GLN A O 1
ATOM 1704 N N . SER A 1 224 ? -2.644 -7.732 19.400 1.00 66.94 224 SER A N 1
ATOM 1705 C CA . SER A 1 224 ? -3.282 -6.928 20.451 1.00 66.94 224 SER A CA 1
ATOM 1706 C C . SER A 1 224 ? -4.049 -7.758 21.488 1.00 66.94 224 SER A C 1
ATOM 1708 O O . SER A 1 224 ? -4.572 -7.178 22.437 1.00 66.94 224 SER A O 1
ATOM 1710 N N . GLN A 1 225 ? -4.123 -9.080 21.306 1.00 56.66 225 GLN A N 1
ATOM 1711 C CA . GLN A 1 225 ? -4.815 -10.035 22.178 1.00 56.66 225 GLN A CA 1
ATOM 1712 C C . GLN A 1 225 ? -3.821 -10.825 23.035 1.00 56.66 225 GLN A C 1
ATOM 1714 O O . GLN A 1 225 ? -4.149 -11.077 24.215 1.00 56.66 225 GLN A O 1
#

Secondary structure (DSSP, 8-state):
-PPP--PPPSSHHHHHHHHTTTHHHHHHHHHHHT--SSS----EEEEEE---B-SPP----S------------------PPPPPPPPPPPPPPPPPP----PPPPP-------------------PPPP-PPPP----S--PPPEEEEEEEEEEEEETTEEEEEEEEEEEEEEEETTEEEEEEEEEEEPPSSTTPPPPPPEE-TTSHHHHHHHHHHHHHHHH--

pLDDT: mean 73.69, std 19.88, range [32.94, 97.31]

Foldseek 3Di:
DDDDLDAQDPDDLSNVVVQFVCLQVLLLVLLVVPDDPDDDDWDKGWDGKDRKDQDPDPPDDPDDDDDPDDDDDDDDDDDPDDDDDDDPDDDDDDDDPPDDPDDDDDDPPPPDDDDDDDDDDDDDDDDDDPDPDDPPPPPDCWAAWGKMKMKTWMWIQDPVGIAIKIKIKIFTWTADPQHIATPWMWMWIDDSDPPDDIDPIDTDCVPSSVSSSRVSRVVSSVSND